Protein AF-0000000085936679 (afdb_homodimer)

Sequence (302 aa):
MVELFEVQSMEWHPGEGSVLLSGTLSGELIVADCRQREAEASRKWKVDGEVEKVLWDHFSPFYFFATTDDGKLRYMDSRVEKVVFERDAHEGGARSVSQSFHVRGLLSTCGADSVSRNSKIDGICDWKSSPKAHRSKLKSMEVIDSNRVLFMVELFEVQSMEWHPGEGSVLLSGTLSGELIVADCRQREAEASRKWKVDGEVEKVLWDHFSPFYFFATTDDGKLRYMDSRVEKVVFERDAHEGGARSVSQSFHVRGLLSTCGADSVSRNSKIDGICDWKSSPKAHRSKLKSMEVIDSNRVLF

Solvent-accessible surface area (backbone atoms only — not comparable to full-atom values): 16002 Å² total; per-residue (Å²): 124,75,71,47,49,46,45,32,18,42,35,52,32,78,86,44,81,51,30,38,39,37,19,12,56,81,10,38,37,36,43,33,40,53,81,45,67,53,72,84,52,41,49,69,42,81,50,81,44,30,30,40,27,51,43,72,34,91,88,41,87,56,28,32,37,37,20,12,50,69,2,31,39,33,36,34,36,75,87,43,90,44,75,74,47,77,40,86,70,32,65,47,24,15,36,22,64,23,58,48,74,77,42,87,46,34,34,39,34,26,14,71,63,26,42,34,43,40,45,64,54,57,81,86,58,73,71,75,75,74,77,82,81,78,80,84,50,40,51,69,64,44,55,74,48,77,86,84,49,49,84,123,79,74,42,50,45,45,33,19,42,36,50,32,79,85,45,79,53,30,37,39,37,20,14,56,83,9,38,38,36,40,33,39,42,71,44,64,52,71,83,53,41,49,70,42,79,50,80,45,29,29,40,27,52,43,73,34,91,87,42,88,56,30,31,37,38,20,13,50,69,2,31,40,34,37,34,37,75,86,44,92,46,76,74,45,76,39,86,70,33,68,48,24,15,36,22,65,22,57,47,72,76,42,88,44,34,32,38,34,26,13,71,64,31,47,43,43,44,47,58,56,51,86,91,49,73,70,73,72,72,78,82,78,76,73,86,47,38,69,68,64,47,51,73,53,81,84,85,48,58,93

InterPro domains:
  IPR015943 WD40/YVTN repeat-like-containing domain superfamily [G3DSA:2.130.10.10] (5-148)
  IPR036322 WD40-repeat-containing domain superfamily [SSF50978] (7-114)
  IPR044285 Periodic tryptophan protein 1 [PTHR14091] (6-130)

Nearest PDB structures (foldseek):
  8ae6-assembly1_Q  TM=8.877E-01  e=1.350E-06  Saccharomyces cerevisiae
  8j07-assembly1_k2  TM=9.159E-01  e=3.793E-06  Homo sapiens
  8qh5-assembly1_A  TM=6.396E-01  e=5.086E-07  Homo sapiens
  8glv-assembly1_AF  TM=8.516E-01  e=2.522E-05  Chlamydomonas reinhardtii
  9bz0-assembly1_a  TM=6.449E-01  e=1.013E-06  Homo sapiens

pLDDT: mean 75.83, std 26.38, range [20.36, 98.19]

Organism: Parascaris univalens (NCBI:txid6257)

Secondary structure (DSSP, 8-state):
------EEEEEE-SS-TTEEEEEETTSEEEEEETT--SGGGEEEEE-SS-EEEEEE-TT-TTEEEEEETTSEEEEEETTTTEEEEEEE-SSS-EEEEEE-SSSTTEEEEEETTS-EEEEE--SS------------SS---B---SS----/------EEEEEE-SS-TTEEEEEETTSEEEEEETT--SGGGEEEEE-SS-EEEEEE-TT-TTEEEEEETTSEEEEEETTTTEEEEEEE-SSS-EEEEEE-SSSTTEEEEEETTS-EEEEE--SS------------SS---B---SS----

Foldseek 3Di:
DPPPFAWQEKDAQPVQRQWMWTFGQQAKTKIARNVDPDPVRMDIEGDPAGWQYKAAQLVDRQWIWTWHQCQKIWIDGNVDRDTPDIDRHDDGGWRDKDDDPVDHQWIWTDHPLLEIEIDGCPDPRPPPPPDDPDDDHNDDRPPDDPPDPDD/DPPPFAWQEKDAQPVQRQWMWTFGQQAKTKIARNVDPDPVRMDIEGDPAGWQYKAAQLVDRQWIWTWHQCQKIWIDGNVDRDTPDIDRHDDGGWRDKDDDPVDHQWIWTDHPLLAIEIAGCPPVGPPPPPDPPSDDHNDDRQPPDVPDSDD

Structure (mmCIF, N/CA/C/O backbone):
data_AF-0000000085936679-model_v1
#
loop_
_entity.id
_entity.type
_entity.pdbx_description
1 polymer 'Periodic tryptophan protein 1'
#
loop_
_atom_site.group_PDB
_atom_site.id
_atom_site.type_symbol
_atom_site.label_atom_id
_atom_site.label_alt_id
_atom_site.label_comp_id
_atom_site.label_asym_id
_atom_site.label_entity_id
_atom_site.label_seq_id
_atom_site.pdbx_PDB_ins_code
_atom_site.Cartn_x
_atom_site.Cartn_y
_atom_site.Cartn_z
_atom_site.occupancy
_atom_site.B_iso_or_equiv
_atom_site.auth_seq_id
_atom_site.auth_comp_id
_atom_site.auth_asym_id
_atom_site.auth_atom_id
_atom_site.pdbx_PDB_model_num
ATOM 1 N N . MET A 1 1 ? -12.195 -4.559 -26.594 1 23.19 1 MET A N 1
ATOM 2 C CA . MET A 1 1 ? -12.836 -3.945 -25.422 1 23.19 1 MET A CA 1
ATOM 3 C C . MET A 1 1 ? -11.867 -3.883 -24.25 1 23.19 1 MET A C 1
ATOM 5 O O . MET A 1 1 ? -11.32 -4.906 -23.844 1 23.19 1 MET A O 1
ATOM 9 N N . VAL A 1 2 ? -11.078 -2.9 -24.203 1 30.27 2 VAL A N 1
ATOM 10 C CA . VAL A 1 2 ? -10.109 -2.812 -23.109 1 30.27 2 VAL A CA 1
ATOM 11 C C . VAL A 1 2 ? -10.812 -3.068 -21.781 1 30.27 2 VAL A C 1
ATOM 13 O O . VAL A 1 2 ? -11.789 -2.4 -21.438 1 30.27 2 VAL A O 1
ATOM 16 N N . GLU A 1 3 ? -11.125 -4.293 -21.484 1 38.12 3 GLU A N 1
ATOM 17 C CA . GLU A 1 3 ? -11.766 -4.652 -20.219 1 38.12 3 GLU A CA 1
ATOM 18 C C . GLU A 1 3 ? -11.336 -3.717 -19.094 1 38.12 3 GLU A C 1
ATOM 20 O O . GLU A 1 3 ? -10.141 -3.504 -18.875 1 38.12 3 GLU A O 1
ATOM 25 N N . LEU A 1 4 ? -12.07 -2.574 -18.922 1 46.44 4 LEU A N 1
ATOM 26 C CA . LEU A 1 4 ? -11.922 -1.523 -17.922 1 46.44 4 LEU A CA 1
ATOM 27 C C . LEU A 1 4 ? -11.719 -2.119 -16.531 1 46.44 4 LEU A C 1
ATOM 29 O O . LEU A 1 4 ? -12.57 -2.85 -16.031 1 46.44 4 LEU A O 1
ATOM 33 N N . PHE A 1 5 ? -10.516 -2.654 -16.219 1 61.84 5 PHE A N 1
ATOM 34 C CA . PHE A 1 5 ? -10.336 -3.221 -14.883 1 61.84 5 PHE A CA 1
ATOM 35 C C . PHE A 1 5 ? -10.125 -2.121 -13.852 1 61.84 5 PHE A C 1
ATOM 37 O O . PHE A 1 5 ? -9.43 -1.14 -14.117 1 61.84 5 PHE A O 1
ATOM 44 N N . GLU A 1 6 ? -11.195 -2.076 -12.891 1 84.81 6 GLU A N 1
ATOM 45 C CA . GLU A 1 6 ? -11.062 -1.164 -11.758 1 84.81 6 GLU A CA 1
ATOM 46 C C . GLU A 1 6 ? -9.875 -1.544 -10.883 1 84.81 6 GLU A C 1
ATOM 48 O O . GLU A 1 6 ? -9.898 -2.574 -10.203 1 84.81 6 GLU A O 1
ATOM 53 N N . VAL A 1 7 ? -8.797 -0.726 -11.055 1 91.12 7 VAL A N 1
ATOM 54 C CA . VAL A 1 7 ? -7.582 -0.959 -10.273 1 91.12 7 VAL A CA 1
ATOM 55 C C . VAL A 1 7 ? -7.797 -0.517 -8.828 1 91.12 7 VAL A C 1
ATOM 57 O O . VAL A 1 7 ? -8.32 0.572 -8.578 1 91.12 7 VAL A O 1
ATOM 60 N N . GLN A 1 8 ? -7.469 -1.409 -7.906 1 95.38 8 GLN A N 1
ATOM 61 C CA . GLN A 1 8 ? -7.629 -1.146 -6.48 1 95.38 8 GLN A CA 1
ATOM 62 C C . GLN A 1 8 ? -6.301 -0.758 -5.84 1 95.38 8 GLN A C 1
ATOM 64 O O . GLN A 1 8 ? -6.266 0.055 -4.914 1 95.38 8 GLN A O 1
ATOM 69 N N . SER A 1 9 ? -5.25 -1.364 -6.301 1 96.62 9 SER A N 1
ATOM 70 C CA . SER A 1 9 ? -3.926 -1.146 -5.723 1 96.62 9 SER A CA 1
ATOM 71 C C . SER A 1 9 ? -2.836 -1.24 -6.785 1 96.62 9 SER A C 1
ATOM 73 O O . SER A 1 9 ? -2.959 -2.01 -7.742 1 96.62 9 SER A O 1
ATOM 75 N N . MET A 1 10 ? -1.785 -0.413 -6.535 1 94.81 10 MET A N 1
ATOM 76 C CA . MET A 1 10 ? -0.654 -0.468 -7.457 1 94.81 10 MET A CA 1
ATOM 77 C C . MET A 1 10 ? 0.649 -0.136 -6.738 1 94.81 10 MET A C 1
ATOM 79 O O . MET A 1 10 ? 0.641 0.541 -5.707 1 94.81 10 MET A O 1
ATOM 83 N N . GLU A 1 11 ? 1.706 -0.598 -7.297 1 95.81 11 GLU A N 1
ATOM 84 C CA . GLU A 1 11 ? 3.033 -0.34 -6.746 1 95.81 11 GLU A CA 1
ATOM 85 C C . GLU A 1 11 ? 4.109 -0.446 -7.82 1 95.81 11 GLU A C 1
ATOM 87 O O . GLU A 1 11 ? 4.195 -1.455 -8.523 1 95.81 11 GLU A O 1
ATOM 92 N N . TRP A 1 12 ? 4.965 0.587 -7.867 1 93.88 12 TRP A N 1
ATOM 93 C CA . TRP A 1 12 ? 6.113 0.539 -8.766 1 93.88 12 TRP A CA 1
ATOM 94 C C . TRP A 1 12 ? 7.156 -0.456 -8.258 1 93.88 12 TRP A C 1
ATOM 96 O O . TRP A 1 12 ? 7.367 -0.585 -7.055 1 93.88 12 TRP A O 1
ATOM 106 N N . HIS A 1 13 ? 7.82 -1.028 -9.242 1 94.31 13 HIS A N 1
ATOM 107 C CA . HIS A 1 13 ? 8.906 -1.933 -8.891 1 94.31 13 HIS A CA 1
ATOM 108 C C . HIS A 1 13 ? 10.102 -1.168 -8.312 1 94.31 13 HIS A C 1
ATOM 110 O O . HIS A 1 13 ? 10.492 -0.134 -8.859 1 94.31 13 HIS A O 1
ATOM 116 N N . PRO A 1 14 ? 10.633 -1.741 -7.18 1 93.44 14 PRO A N 1
ATOM 117 C CA . PRO A 1 14 ? 11.734 -1 -6.551 1 93.44 14 PRO A CA 1
ATOM 118 C C . PRO A 1 14 ? 13.008 -1.012 -7.391 1 93.44 14 PRO A C 1
ATOM 120 O O . PRO A 1 14 ? 13.805 -0.073 -7.32 1 93.44 14 PRO A O 1
ATOM 123 N N . GLY A 1 15 ? 13.234 -1.976 -8.148 1 93.25 15 GLY A N 1
ATOM 124 C CA . GLY A 1 15 ? 14.461 -2.107 -8.914 1 93.25 15 GLY A CA 1
ATOM 125 C C . GLY A 1 15 ? 14.305 -1.72 -10.367 1 93.25 15 GLY A C 1
ATOM 126 O O . GLY A 1 15 ? 15.25 -1.241 -11 1 93.25 15 GLY A O 1
ATOM 127 N N . GLU A 1 16 ? 13.148 -1.957 -10.914 1 91.19 16 GLU A N 1
ATOM 128 C CA . GLU A 1 16 ? 12.836 -1.639 -12.305 1 91.19 16 GLU A CA 1
ATOM 129 C C . GLU A 1 16 ? 11.836 -0.487 -12.398 1 91.19 16 GLU A C 1
ATOM 131 O O . GLU A 1 16 ? 10.625 -0.696 -12.297 1 91.19 16 GLU A O 1
ATOM 136 N N . GLY A 1 17 ? 12.242 0.635 -12.758 1 87.12 17 GLY A N 1
ATOM 137 C CA . GLY A 1 17 ? 11.484 1.873 -12.633 1 87.12 17 GLY A CA 1
ATOM 138 C C . GLY A 1 17 ? 10.289 1.942 -13.562 1 87.12 17 GLY A C 1
ATOM 139 O O . GLY A 1 17 ? 9.391 2.762 -13.367 1 87.12 17 GLY A O 1
ATOM 140 N N . SER A 1 18 ? 10.195 1.073 -14.578 1 85.94 18 SER A N 1
ATOM 141 C CA . SER A 1 18 ? 9.102 1.132 -15.547 1 85.94 18 SER A CA 1
ATOM 142 C C . SER A 1 18 ? 8.117 -0.008 -15.328 1 85.94 18 SER A C 1
ATOM 144 O O . SER A 1 18 ? 7.152 -0.151 -16.078 1 85.94 18 SER A O 1
ATOM 146 N N . VAL A 1 19 ? 8.344 -0.794 -14.305 1 89.56 19 VAL A N 1
ATOM 147 C CA . VAL A 1 19 ? 7.5 -1.96 -14.07 1 89.56 19 VAL A CA 1
ATOM 148 C C . VAL A 1 19 ? 6.492 -1.653 -12.969 1 89.56 19 VAL A C 1
ATOM 150 O O . VAL A 1 19 ? 6.867 -1.202 -11.883 1 89.56 19 VAL A O 1
ATOM 153 N N . LEU A 1 20 ? 5.238 -1.898 -13.273 1 89.88 20 LEU A N 1
ATOM 154 C CA . LEU A 1 20 ? 4.145 -1.593 -12.359 1 89.88 20 LEU A CA 1
ATOM 155 C C . LEU A 1 20 ? 3.355 -2.854 -12.016 1 89.88 20 LEU A C 1
ATOM 157 O O . LEU A 1 20 ? 2.984 -3.621 -12.906 1 89.88 20 LEU A O 1
ATOM 161 N N . LEU A 1 21 ? 3.23 -3.082 -10.734 1 94.19 21 LEU A N 1
ATOM 162 C CA . LEU A 1 21 ? 2.334 -4.109 -10.211 1 94.19 21 LEU A CA 1
ATOM 163 C C . LEU A 1 21 ? 0.965 -3.52 -9.883 1 94.19 21 LEU A C 1
ATOM 165 O O . LEU A 1 21 ? 0.874 -2.467 -9.25 1 94.19 21 LEU A O 1
ATOM 169 N N . SER A 1 22 ? -0.117 -4.141 -10.375 1 92.5 22 SER A N 1
ATOM 170 C CA . SER A 1 22 ? -1.458 -3.658 -10.062 1 92.5 22 SER A CA 1
ATOM 171 C C . SER A 1 22 ? -2.398 -4.812 -9.734 1 92.5 22 SER A C 1
ATOM 173 O O . SER A 1 22 ? -2.162 -5.949 -10.148 1 92.5 22 SER A O 1
ATOM 175 N N . GLY A 1 23 ? -3.367 -4.559 -8.922 1 94.5 23 GLY A N 1
ATOM 176 C CA . GLY A 1 23 ? -4.445 -5.473 -8.586 1 94.5 23 GLY A CA 1
ATOM 177 C C . GLY A 1 23 ? -5.824 -4.871 -8.781 1 94.5 23 GLY A C 1
ATOM 178 O O . GLY A 1 23 ? -6.035 -3.689 -8.508 1 94.5 23 GLY A O 1
ATOM 179 N N . THR A 1 24 ? -6.73 -5.707 -9.266 1 92.81 24 THR A N 1
ATOM 180 C CA . THR A 1 24 ? -8.039 -5.176 -9.625 1 92.81 24 THR A CA 1
ATOM 181 C C . THR A 1 24 ? -9.125 -5.742 -8.711 1 92.81 24 THR A C 1
ATOM 183 O O . THR A 1 24 ? -8.891 -6.723 -8 1 92.81 24 THR A O 1
ATOM 186 N N . LEU A 1 25 ? -10.297 -5.066 -8.766 1 92.81 25 LEU A N 1
ATOM 187 C CA . LEU A 1 25 ? -11.461 -5.535 -8.023 1 92.81 25 LEU A CA 1
ATOM 188 C C . LEU A 1 25 ? -11.992 -6.836 -8.609 1 92.81 25 LEU A C 1
ATOM 190 O O . LEU A 1 25 ? -12.766 -7.547 -7.961 1 92.81 25 LEU A O 1
ATOM 194 N N . SER A 1 26 ? -11.562 -7.164 -9.82 1 91.62 26 SER A N 1
ATOM 195 C CA . SER A 1 26 ? -11.992 -8.398 -10.453 1 91.62 26 SER A CA 1
ATOM 196 C C . SER A 1 26 ? -11.023 -9.547 -10.156 1 91.62 26 SER A C 1
ATOM 198 O O . SER A 1 26 ? -11.18 -10.648 -10.688 1 91.62 26 SER A O 1
ATOM 200 N N . GLY A 1 27 ? -10.016 -9.312 -9.445 1 94.06 27 GLY A N 1
ATOM 201 C CA . GLY A 1 27 ? -9.117 -10.367 -9.016 1 94.06 27 GLY A CA 1
ATOM 202 C C . GLY A 1 27 ? -7.941 -10.57 -9.953 1 94.06 27 GLY A C 1
ATOM 203 O O . GLY A 1 27 ? -7.316 -11.633 -9.961 1 94.06 27 GLY A O 1
ATOM 204 N N . GLU A 1 28 ? -7.66 -9.578 -10.742 1 90.56 28 GLU A N 1
ATOM 205 C CA . GLU A 1 28 ? -6.5 -9.664 -11.625 1 90.56 28 GLU A CA 1
ATOM 206 C C . GLU A 1 28 ? -5.273 -9.023 -10.977 1 90.56 28 GLU A C 1
ATOM 208 O O . GLU A 1 28 ? -5.363 -7.949 -10.391 1 90.56 28 GLU A O 1
ATOM 213 N N . LEU A 1 29 ? -4.211 -9.781 -11.008 1 94.56 29 LEU A N 1
ATOM 214 C CA . LEU A 1 29 ? -2.879 -9.258 -10.734 1 94.56 29 LEU A CA 1
ATOM 215 C C . LEU A 1 29 ? -2.088 -9.07 -12.023 1 94.56 29 LEU A C 1
ATOM 217 O O . LEU A 1 29 ? -2.023 -9.984 -12.852 1 94.56 29 LEU A O 1
ATOM 221 N N . ILE A 1 30 ? -1.536 -7.848 -12.164 1 90.06 30 ILE A N 1
ATOM 222 C CA . ILE A 1 30 ? -0.899 -7.531 -13.438 1 90.06 30 ILE A CA 1
ATOM 223 C C . ILE A 1 30 ? 0.482 -6.93 -13.188 1 90.06 30 ILE A C 1
ATOM 225 O O . ILE A 1 30 ? 0.631 -6.02 -12.367 1 90.06 30 ILE A O 1
ATOM 229 N N . VAL A 1 31 ? 1.461 -7.516 -13.797 1 91.44 31 VAL A N 1
ATOM 230 C CA . VAL A 1 31 ? 2.777 -6.895 -13.883 1 91.44 31 VAL A CA 1
ATOM 231 C C . VAL A 1 31 ? 3.012 -6.383 -15.305 1 91.44 31 VAL A C 1
ATOM 233 O O . VAL A 1 31 ? 3.064 -7.172 -16.25 1 91.44 31 VAL A O 1
ATOM 236 N N . ALA A 1 32 ? 3.16 -5.078 -15.375 1 86.31 32 ALA A N 1
ATOM 237 C CA . ALA A 1 32 ? 3.287 -4.461 -16.688 1 86.31 32 ALA A CA 1
ATOM 238 C C . ALA A 1 32 ? 4.582 -3.662 -16.797 1 86.31 32 ALA A C 1
ATOM 240 O O . ALA A 1 32 ? 4.984 -2.984 -15.852 1 86.31 32 ALA A O 1
ATOM 241 N N . ASP A 1 33 ? 5.273 -3.799 -17.875 1 83.12 33 ASP A N 1
ATOM 242 C CA . ASP A 1 33 ? 6.336 -2.869 -18.25 1 83.12 33 ASP A CA 1
ATOM 243 C C . ASP A 1 33 ? 5.773 -1.654 -18.984 1 83.12 33 ASP A C 1
ATOM 245 O O . ASP A 1 33 ? 5.316 -1.768 -20.125 1 83.12 33 ASP A O 1
ATOM 249 N N . CYS A 1 34 ? 5.762 -0.565 -18.422 1 76.25 34 CYS A N 1
ATOM 250 C CA . CYS A 1 34 ? 5.074 0.625 -18.906 1 76.25 34 CYS A CA 1
ATOM 251 C C . CYS A 1 34 ? 5.844 1.271 -20.062 1 76.25 34 CYS A C 1
ATOM 253 O O . CYS A 1 34 ? 5.402 2.273 -20.625 1 76.25 34 CYS A O 1
ATOM 255 N N . ARG A 1 35 ? 6.957 0.737 -20.469 1 73.81 35 ARG A N 1
ATOM 256 C CA . ARG A 1 35 ? 7.664 1.172 -21.672 1 73.81 35 ARG A CA 1
ATOM 257 C C . ARG A 1 35 ? 7.086 0.505 -22.906 1 73.81 35 ARG A C 1
ATOM 259 O O . ARG A 1 35 ? 7.297 0.98 -24.031 1 73.81 35 ARG A O 1
ATOM 266 N N . GLN A 1 36 ? 6.477 -0.544 -22.594 1 64.75 36 GLN A N 1
ATOM 267 C CA . GLN A 1 36 ? 6.004 -1.34 -23.719 1 64.75 36 GLN A CA 1
ATOM 268 C C . GLN A 1 36 ? 4.523 -1.089 -24 1 64.75 36 GLN A C 1
ATOM 270 O O . GLN A 1 36 ? 3.729 -0.963 -23.062 1 64.75 36 GLN A O 1
ATOM 275 N N . ARG A 1 37 ? 4.297 -0.662 -25.234 1 58.28 37 ARG A N 1
ATOM 276 C CA . ARG A 1 37 ? 2.918 -0.379 -25.609 1 58.28 37 ARG A CA 1
ATOM 277 C C . ARG A 1 37 ? 2.123 -1.669 -25.781 1 58.28 37 ARG A C 1
ATOM 279 O O . ARG A 1 37 ? 0.903 -1.68 -25.609 1 58.28 37 ARG A O 1
ATOM 286 N N . GLU A 1 38 ? 2.844 -2.627 -26.062 1 54.16 38 GLU A N 1
ATOM 287 C CA . GLU A 1 38 ? 2.133 -3.863 -26.359 1 54.16 38 GLU A CA 1
ATOM 288 C C . GLU A 1 38 ? 1.725 -4.594 -25.078 1 54.16 38 GLU A C 1
ATOM 290 O O . GLU A 1 38 ? 2.496 -4.656 -24.125 1 54.16 38 GLU A O 1
ATOM 295 N N . ALA A 1 39 ? 0.367 -4.848 -25.016 1 53.97 39 ALA A N 1
ATOM 296 C CA . ALA A 1 39 ? -0.226 -5.621 -23.922 1 53.97 39 ALA A CA 1
ATOM 297 C C . ALA A 1 39 ? 0.579 -6.891 -23.656 1 53.97 39 ALA A C 1
ATOM 299 O O . ALA A 1 39 ? 0.627 -7.367 -22.516 1 53.97 39 ALA A O 1
ATOM 300 N N . GLU A 1 40 ? 1.173 -7.359 -24.734 1 56.84 40 GLU A N 1
ATOM 301 C CA . GLU A 1 40 ? 1.914 -8.609 -24.609 1 56.84 40 GLU A CA 1
ATOM 302 C C . GLU A 1 40 ? 3.037 -8.484 -23.578 1 56.84 40 GLU A C 1
ATOM 304 O O . GLU A 1 40 ? 3.508 -9.484 -23.047 1 56.84 40 GLU A O 1
ATOM 309 N N . ALA A 1 41 ? 3.223 -7.312 -23.203 1 62.44 41 ALA A N 1
ATOM 310 C CA . ALA A 1 41 ? 4.379 -7.066 -22.344 1 62.44 41 ALA A CA 1
ATOM 311 C C . ALA A 1 41 ? 3.98 -7.082 -20.875 1 62.44 41 ALA A C 1
ATOM 313 O O . ALA A 1 41 ? 4.785 -6.746 -20 1 62.44 41 ALA A O 1
ATOM 314 N N . SER A 1 42 ? 2.766 -7.613 -20.656 1 79.31 42 SER A N 1
ATOM 315 C CA . SER A 1 42 ? 2.344 -7.711 -19.266 1 79.31 42 SER A CA 1
ATOM 316 C C . SER A 1 42 ? 2.041 -9.156 -18.875 1 79.31 42 SER A C 1
ATOM 318 O O . SER A 1 42 ? 1.674 -9.969 -19.719 1 79.31 42 SER A O 1
ATOM 320 N N . ARG A 1 43 ? 2.396 -9.57 -17.688 1 89.06 43 ARG A N 1
ATOM 321 C CA . ARG A 1 43 ? 1.983 -10.844 -17.109 1 89.06 43 ARG A CA 1
ATOM 322 C C . ARG A 1 43 ? 0.772 -10.656 -16.203 1 89.06 43 ARG A C 1
ATOM 324 O O . ARG A 1 43 ? 0.691 -9.672 -15.453 1 89.06 43 ARG A O 1
ATOM 331 N N . LYS A 1 44 ? -0.115 -11.688 -16.297 1 89.56 44 LYS A N 1
ATOM 332 C CA . LYS A 1 44 ? -1.359 -11.57 -15.539 1 89.56 44 LYS A CA 1
ATOM 333 C C . LYS A 1 44 ? -1.649 -12.852 -14.758 1 89.56 44 LYS A C 1
ATOM 335 O O . LYS A 1 44 ? -1.361 -13.953 -15.227 1 89.56 44 LYS A O 1
ATOM 340 N N . TRP A 1 45 ? -2.221 -12.633 -13.578 1 93.44 45 TRP A N 1
ATOM 341 C CA . TRP A 1 45 ? -2.756 -13.703 -12.742 1 93.44 45 TRP A CA 1
ATOM 342 C C . TRP A 1 45 ? -4.219 -13.445 -12.391 1 93.44 45 TRP A C 1
ATOM 344 O O . TRP A 1 45 ? -4.66 -12.289 -12.375 1 93.44 45 TRP A O 1
ATOM 354 N N . LYS A 1 46 ? -4.848 -14.578 -12.211 1 93.19 46 LYS A N 1
ATOM 355 C CA . LYS A 1 46 ? -6.199 -14.492 -11.664 1 93.19 46 LYS A CA 1
ATOM 356 C C . LYS A 1 46 ? -6.289 -15.164 -10.297 1 93.19 46 LYS A C 1
ATOM 358 O O . LYS A 1 46 ? -5.848 -16.312 -10.133 1 93.19 46 LYS A O 1
ATOM 363 N N . VAL A 1 47 ? -6.781 -14.406 -9.344 1 95.31 47 VAL A N 1
ATOM 364 C CA . VAL A 1 47 ? -6.965 -14.961 -8.008 1 95.31 47 VAL A CA 1
ATOM 365 C C . VAL A 1 47 ? -8.43 -14.852 -7.602 1 95.31 47 VAL A C 1
ATOM 367 O O . VAL A 1 47 ? -9.203 -14.125 -8.227 1 95.31 47 VAL A O 1
ATOM 370 N N . ASP A 1 48 ? -8.703 -15.617 -6.59 1 95.75 48 ASP A N 1
ATOM 371 C CA . ASP A 1 48 ? -10.055 -15.523 -6.055 1 95.75 48 ASP A CA 1
ATOM 372 C C . ASP A 1 48 ? -10.227 -14.281 -5.195 1 95.75 48 ASP A C 1
ATOM 374 O O . ASP A 1 48 ? -9.32 -13.914 -4.441 1 95.75 48 ASP A O 1
ATOM 378 N N . GLY A 1 49 ? -11.359 -13.594 -5.391 1 96 49 GLY A N 1
ATOM 379 C CA . GLY A 1 49 ? -11.672 -12.422 -4.59 1 96 49 GLY A CA 1
ATOM 380 C C . GLY A 1 49 ? -11.203 -11.125 -5.219 1 96 49 GLY A C 1
ATOM 381 O O . GLY A 1 49 ? -10.539 -11.133 -6.258 1 96 49 GLY A O 1
ATOM 382 N N . GLU A 1 50 ? -11.594 -10.023 -4.621 1 96.81 50 GLU A N 1
ATOM 383 C CA . GLU A 1 50 ? -11.133 -8.695 -5.004 1 96.81 50 GLU A CA 1
ATOM 384 C C . GLU A 1 50 ? -9.758 -8.391 -4.406 1 96.81 50 GLU A C 1
ATOM 386 O O . GLU A 1 50 ? -9.539 -8.602 -3.211 1 96.81 50 GLU A O 1
ATOM 391 N N . VAL A 1 51 ? -8.859 -7.914 -5.203 1 97.19 51 VAL A N 1
ATOM 392 C CA . VAL A 1 51 ? -7.543 -7.547 -4.684 1 97.19 51 VAL A CA 1
ATOM 393 C C . VAL A 1 51 ? -7.66 -6.293 -3.82 1 97.19 51 VAL A C 1
ATOM 395 O O . VAL A 1 51 ? -8.297 -5.312 -4.219 1 97.19 51 VAL A O 1
ATOM 398 N N . GLU A 1 52 ? -7.078 -6.332 -2.627 1 97.75 52 GLU A N 1
ATOM 399 C CA . GLU A 1 52 ? -7.094 -5.188 -1.719 1 97.75 52 GLU A CA 1
ATOM 400 C C . GLU A 1 52 ? -5.754 -4.457 -1.729 1 97.75 52 GLU A C 1
ATOM 402 O O . GLU A 1 52 ? -5.715 -3.227 -1.778 1 97.75 52 GLU A O 1
ATOM 407 N N . LYS A 1 53 ? -4.68 -5.188 -1.656 1 98.19 53 LYS A N 1
ATOM 408 C CA . LYS A 1 53 ? -3.336 -4.617 -1.636 1 98.19 53 LYS A CA 1
ATOM 409 C C . LYS A 1 53 ? -2.346 -5.512 -2.373 1 98.19 53 LYS A C 1
ATOM 411 O O . LYS A 1 53 ? -2.402 -6.738 -2.256 1 98.19 53 LYS A O 1
ATOM 416 N N . VAL A 1 54 ? -1.482 -4.879 -3.156 1 98 54 VAL A N 1
ATOM 417 C CA . VAL A 1 54 ? -0.312 -5.543 -3.719 1 98 54 VAL A CA 1
ATOM 418 C C . VAL A 1 54 ? 0.96 -4.91 -3.16 1 98 54 VAL A C 1
ATOM 420 O O . VAL A 1 54 ? 0.981 -3.719 -2.842 1 98 54 VAL A O 1
ATOM 423 N N . LEU A 1 55 ? 1.989 -5.699 -3.008 1 98.06 55 LEU A N 1
ATOM 424 C CA . LEU A 1 55 ? 3.256 -5.254 -2.436 1 98.06 55 LEU A CA 1
ATOM 425 C C . LEU A 1 55 ? 4.414 -6.09 -2.967 1 98.06 55 LEU A C 1
ATOM 427 O O . LEU A 1 55 ? 4.41 -7.316 -2.848 1 98.06 55 LEU A O 1
ATOM 431 N N . TRP A 1 56 ? 5.406 -5.438 -3.58 1 96.81 56 TRP A N 1
ATOM 432 C CA . TRP A 1 56 ? 6.617 -6.16 -3.955 1 96.81 56 TRP A CA 1
ATOM 433 C C . TRP A 1 56 ? 7.363 -6.648 -2.719 1 96.81 56 TRP A C 1
ATOM 435 O O . TRP A 1 56 ? 7.445 -5.938 -1.713 1 96.81 56 TRP A O 1
ATOM 445 N N . ASP A 1 57 ? 7.941 -7.832 -2.828 1 94.75 57 ASP A N 1
ATOM 446 C CA . ASP A 1 57 ? 8.859 -8.289 -1.789 1 94.75 57 ASP A CA 1
ATOM 447 C C . ASP A 1 57 ? 10.164 -7.488 -1.819 1 94.75 57 ASP A C 1
ATOM 449 O O . ASP A 1 57 ? 10.938 -7.59 -2.773 1 94.75 57 ASP A O 1
ATOM 453 N N . HIS A 1 58 ? 10.383 -6.777 -0.726 1 89.75 58 HIS A N 1
ATOM 454 C CA . HIS A 1 58 ? 11.531 -5.883 -0.635 1 89.75 58 HIS A CA 1
ATOM 455 C C . HIS A 1 58 ? 12.844 -6.648 -0.776 1 89.75 58 HIS A C 1
ATOM 457 O O . HIS A 1 58 ? 13.859 -6.082 -1.195 1 89.75 58 HIS A O 1
ATOM 463 N N . PHE A 1 59 ? 12.828 -7.898 -0.491 1 91.5 59 PHE A N 1
ATOM 464 C CA . PHE A 1 59 ? 14.055 -8.68 -0.415 1 91.5 59 PHE A CA 1
ATOM 465 C C . PHE A 1 59 ? 14.195 -9.594 -1.622 1 91.5 59 PHE A C 1
ATOM 467 O O . PHE A 1 59 ? 15.273 -10.141 -1.88 1 91.5 59 PHE A O 1
ATOM 474 N N . SER A 1 60 ? 13.172 -9.82 -2.352 1 92.81 60 SER A N 1
ATOM 475 C CA . SER A 1 60 ? 13.148 -10.68 -3.529 1 92.81 60 SER A CA 1
ATOM 476 C C . SER A 1 60 ? 12.391 -10.023 -4.68 1 92.81 60 SER A C 1
ATOM 478 O O . SER A 1 60 ? 11.18 -10.203 -4.809 1 92.81 60 SER A O 1
ATOM 480 N N . PRO A 1 61 ? 13.023 -9.367 -5.543 1 93 61 PRO A N 1
ATOM 481 C CA . PRO A 1 61 ? 12.398 -8.461 -6.512 1 93 61 PRO A CA 1
ATOM 482 C C . PRO A 1 61 ? 11.523 -9.195 -7.523 1 93 61 PRO A C 1
ATOM 484 O O . PRO A 1 61 ? 10.781 -8.555 -8.281 1 93 61 PRO A O 1
ATOM 487 N N . PHE A 1 62 ? 11.531 -10.508 -7.551 1 94.44 62 PHE A N 1
ATOM 488 C CA . PHE A 1 62 ? 10.711 -11.242 -8.508 1 94.44 62 PHE A CA 1
ATOM 489 C C . PHE A 1 62 ? 9.422 -11.727 -7.852 1 94.44 62 PHE A C 1
ATOM 491 O O . PHE A 1 62 ? 8.586 -12.352 -8.508 1 94.44 62 PHE A O 1
ATOM 498 N N . TYR A 1 63 ? 9.266 -11.438 -6.594 1 94.69 63 TYR A N 1
ATOM 499 C CA . TYR A 1 63 ? 8.102 -11.922 -5.859 1 94.69 63 TYR A CA 1
ATOM 500 C C . TYR A 1 63 ? 7.273 -10.766 -5.316 1 94.69 63 TYR A C 1
ATOM 502 O O . TYR A 1 63 ? 7.793 -9.664 -5.113 1 94.69 63 TYR A O 1
ATOM 510 N N . PHE A 1 64 ? 6.043 -11.023 -5.125 1 96 64 PHE A N 1
ATOM 511 C CA . PHE A 1 64 ? 5.184 -10 -4.539 1 96 64 PHE A CA 1
ATOM 512 C C . PHE A 1 64 ? 4.059 -10.641 -3.734 1 96 64 PHE A C 1
ATOM 514 O O . PHE A 1 64 ? 3.816 -11.844 -3.842 1 96 64 PHE A O 1
ATOM 521 N N . PHE A 1 65 ? 3.426 -9.805 -2.91 1 96.62 65 PHE A N 1
ATOM 522 C CA . PHE A 1 65 ? 2.297 -10.195 -2.074 1 96.62 65 PHE A CA 1
ATOM 523 C C . PHE A 1 65 ? 1.002 -9.578 -2.594 1 96.62 65 PHE A C 1
ATOM 525 O O . PHE A 1 65 ? 1.009 -8.477 -3.146 1 96.62 65 PHE A O 1
ATOM 532 N N . ALA A 1 66 ? -0.052 -10.281 -2.357 1 97.69 66 ALA A N 1
ATOM 533 C CA . ALA A 1 66 ? -1.396 -9.773 -2.617 1 97.69 66 ALA A CA 1
ATOM 534 C C . ALA A 1 66 ? -2.363 -10.188 -1.513 1 97.69 66 ALA A C 1
ATOM 536 O O . ALA A 1 66 ? -2.326 -11.328 -1.042 1 97.69 66 ALA A O 1
ATOM 537 N N . THR A 1 67 ? -3.115 -9.266 -1.067 1 97.88 67 THR A N 1
ATOM 538 C CA . THR A 1 67 ? -4.223 -9.57 -0.169 1 97.88 67 THR A CA 1
ATOM 539 C C . THR A 1 67 ? -5.562 -9.406 -0.882 1 97.88 67 THR A C 1
ATOM 541 O O . THR A 1 67 ? -5.688 -8.578 -1.789 1 97.88 67 THR A O 1
ATOM 544 N N . THR A 1 68 ? -6.496 -10.25 -0.47 1 98.19 68 THR A N 1
ATOM 545 C CA . THR A 1 68 ? -7.797 -10.219 -1.128 1 98.19 68 THR A CA 1
ATOM 546 C C . THR A 1 68 ? -8.922 -10.18 -0.098 1 98.19 68 THR A C 1
ATOM 548 O O . THR A 1 68 ? -8.688 -10.375 1.096 1 98.19 68 THR A O 1
ATOM 551 N N . ASP A 1 69 ? -10.156 -9.898 -0.624 1 97.81 69 ASP A N 1
ATOM 552 C CA . ASP A 1 69 ? -11.312 -9.688 0.244 1 97.81 69 ASP A CA 1
ATOM 553 C C . ASP A 1 69 ? -11.836 -11.008 0.79 1 97.81 69 ASP A C 1
ATOM 555 O O . ASP A 1 69 ? -12.758 -11.023 1.613 1 97.81 69 ASP A O 1
ATOM 559 N N . ASP A 1 70 ? -11.203 -12.109 0.371 1 97.62 70 ASP A N 1
ATOM 560 C CA . ASP A 1 70 ? -11.562 -13.406 0.944 1 97.62 70 ASP A CA 1
ATOM 561 C C . ASP A 1 70 ? -10.664 -13.75 2.127 1 97.62 70 ASP A C 1
ATOM 563 O O . ASP A 1 70 ? -10.695 -14.875 2.631 1 97.62 70 ASP A O 1
ATOM 567 N N . GLY A 1 71 ? -9.805 -12.859 2.504 1 96.81 71 GLY A N 1
ATOM 568 C CA . GLY A 1 71 ? -9.031 -13 3.725 1 96.81 71 GLY A CA 1
ATOM 569 C C . GLY A 1 71 ? -7.672 -13.641 3.5 1 96.81 71 GLY A C 1
ATOM 570 O O . GLY A 1 71 ?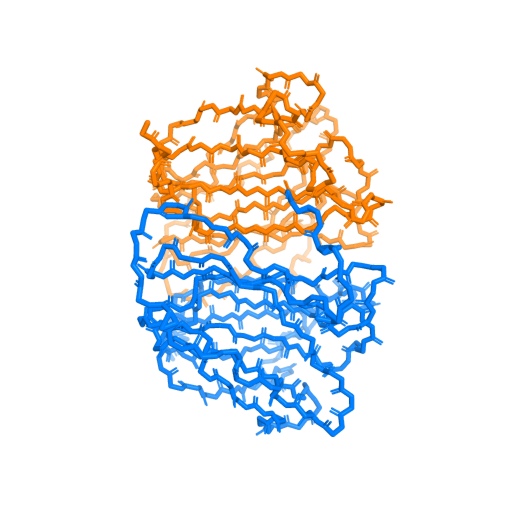 -6.961 -13.953 4.457 1 96.81 71 GLY A O 1
ATOM 571 N N . LYS A 1 72 ? -7.266 -13.758 2.279 1 96.88 72 LYS A N 1
ATOM 572 C CA . LYS A 1 72 ? -6.051 -14.5 1.963 1 96.88 72 LYS A CA 1
ATOM 573 C C . LYS A 1 72 ? -4.871 -13.562 1.742 1 96.88 72 LYS A C 1
ATOM 575 O O . LYS A 1 72 ? -5.039 -12.453 1.221 1 96.88 72 LYS A O 1
ATOM 580 N N . LEU A 1 73 ? -3.734 -13.992 2.186 1 95.88 73 LEU A N 1
ATOM 581 C CA . LEU A 1 73 ? -2.432 -13.5 1.754 1 95.88 73 LEU A CA 1
ATOM 582 C C . LEU A 1 73 ? -1.79 -14.461 0.757 1 95.88 73 LEU A C 1
ATOM 584 O O . LEU A 1 73 ? -1.678 -15.656 1.025 1 95.88 73 LEU A O 1
ATOM 588 N N . ARG A 1 74 ? -1.448 -13.945 -0.397 1 96.19 74 ARG A N 1
ATOM 589 C CA . ARG A 1 74 ? -0.805 -14.758 -1.427 1 96.19 74 ARG A CA 1
ATOM 590 C C . ARG A 1 74 ? 0.601 -14.25 -1.727 1 96.19 74 ARG A C 1
ATOM 592 O O . ARG A 1 74 ? 0.832 -13.039 -1.768 1 96.19 74 ARG A O 1
ATOM 599 N N . TYR A 1 75 ? 1.457 -15.18 -1.839 1 94.81 75 TYR A N 1
ATOM 600 C CA . TYR A 1 75 ? 2.818 -14.93 -2.295 1 94.81 75 TYR A CA 1
ATOM 601 C C . TYR A 1 75 ? 3.016 -15.414 -3.725 1 94.81 75 TYR A C 1
ATOM 603 O O . TYR A 1 75 ? 2.814 -16.594 -4.016 1 94.81 75 TYR A O 1
ATOM 611 N N . MET A 1 76 ? 3.404 -14.492 -4.59 1 95.31 76 MET A N 1
ATOM 612 C CA . MET A 1 76 ? 3.391 -14.758 -6.027 1 95.31 76 MET A CA 1
ATOM 613 C C . MET A 1 76 ? 4.793 -14.656 -6.609 1 95.31 76 MET A C 1
ATOM 615 O O . MET A 1 76 ? 5.617 -13.875 -6.129 1 95.31 76 MET A O 1
ATOM 619 N N . ASP A 1 77 ? 5.074 -15.453 -7.645 1 93.81 77 ASP A N 1
ATOM 620 C CA . ASP A 1 77 ? 6.266 -15.344 -8.477 1 93.81 77 ASP A CA 1
ATOM 621 C C . ASP A 1 77 ? 5.953 -14.617 -9.789 1 93.81 77 ASP A C 1
ATOM 623 O O . ASP A 1 77 ? 5.148 -15.102 -10.594 1 93.81 77 ASP A O 1
ATOM 627 N N . SER A 1 78 ? 6.562 -13.492 -9.945 1 93.62 78 SER A N 1
ATOM 628 C CA . SER A 1 78 ? 6.246 -12.656 -11.102 1 93.62 78 SER A CA 1
ATOM 629 C C . SER A 1 78 ? 6.785 -13.266 -12.391 1 93.62 78 SER A C 1
ATOM 631 O O . SER A 1 78 ? 6.426 -12.828 -13.484 1 93.62 78 SER A O 1
ATOM 633 N N . ARG A 1 79 ? 7.633 -14.227 -12.266 1 90.5 79 ARG A N 1
ATOM 634 C CA . ARG A 1 79 ? 8.273 -14.828 -13.43 1 90.5 79 ARG A CA 1
ATOM 635 C C . ARG A 1 79 ? 7.438 -15.984 -13.977 1 90.5 79 ARG A C 1
ATOM 637 O O . ARG A 1 79 ? 7.605 -16.391 -15.133 1 90.5 79 ARG A O 1
ATOM 644 N N . VAL A 1 80 ? 6.645 -16.484 -13.031 1 84.19 80 VAL A N 1
ATOM 645 C CA . VAL A 1 80 ? 5.805 -17.609 -13.438 1 84.19 80 VAL A CA 1
ATOM 646 C C . VAL A 1 80 ? 4.363 -17.375 -12.992 1 84.19 80 VAL A C 1
ATOM 648 O O . VAL A 1 80 ? 4.113 -16.578 -12.086 1 84.19 80 VAL A O 1
ATOM 651 N N . GLU A 1 81 ? 3.469 -17.531 -13.727 1 76.56 81 GLU A N 1
ATOM 652 C CA . GLU A 1 81 ? 2.057 -17.344 -13.398 1 76.56 81 GLU A CA 1
ATOM 653 C C . GLU A 1 81 ? 1.59 -18.375 -12.375 1 76.56 81 GLU A C 1
ATOM 655 O O . GLU A 1 81 ? 0.585 -19.047 -12.586 1 76.56 81 GLU A O 1
ATOM 660 N N . LYS A 1 82 ? 2.432 -18.422 -11.211 1 80.62 82 LYS A N 1
ATOM 661 C CA . LYS A 1 82 ? 2.1 -19.391 -10.18 1 80.62 82 LYS A CA 1
ATOM 662 C C . LYS A 1 82 ? 2.018 -18.734 -8.805 1 80.62 82 LYS A C 1
ATOM 664 O O . LYS A 1 82 ? 2.807 -17.844 -8.492 1 80.62 82 LYS A O 1
ATOM 669 N N . VAL A 1 83 ? 1.058 -19.156 -8.062 1 87.19 83 VAL A N 1
ATOM 670 C CA . VAL A 1 83 ? 0.992 -18.828 -6.637 1 87.19 83 VAL A CA 1
ATOM 671 C C . VAL A 1 83 ? 2.016 -19.672 -5.875 1 87.19 83 VAL A C 1
ATOM 673 O O . VAL A 1 83 ? 1.979 -20.906 -5.922 1 87.19 83 VAL A O 1
ATOM 676 N N . VAL A 1 84 ? 2.992 -19 -5.234 1 91.06 84 VAL A N 1
ATOM 677 C CA . VAL A 1 84 ? 4.004 -19.703 -4.457 1 91.06 84 VAL A CA 1
ATOM 678 C C . VAL A 1 84 ? 3.365 -20.312 -3.213 1 91.06 84 VAL A C 1
ATOM 680 O O . VAL A 1 84 ? 3.535 -21.5 -2.941 1 91.06 84 VAL A O 1
ATOM 683 N N . PHE A 1 85 ? 2.598 -19.484 -2.469 1 89.69 85 PHE A N 1
ATOM 684 C CA . PHE A 1 85 ? 1.757 -20 -1.394 1 89.69 85 PHE A CA 1
ATOM 685 C C . PHE A 1 85 ? 0.598 -19.047 -1.113 1 89.69 85 PHE A C 1
ATOM 687 O O . PHE A 1 85 ? 0.6 -17.906 -1.573 1 89.69 85 PHE A O 1
ATOM 694 N N . GLU A 1 86 ? -0.374 -19.609 -0.458 1 92.62 86 GLU A N 1
ATOM 695 C CA . GLU A 1 86 ? -1.532 -18.859 0.021 1 92.62 86 GLU A CA 1
ATOM 696 C C . GLU A 1 86 ? -1.795 -19.141 1.499 1 92.62 86 GLU A C 1
ATOM 698 O O . GLU A 1 86 ? -1.657 -20.281 1.958 1 92.62 86 GLU A O 1
ATOM 703 N N . ARG A 1 87 ? -2.205 -18.094 2.213 1 91.56 87 ARG A N 1
ATOM 704 C CA . ARG A 1 87 ? -2.496 -18.219 3.637 1 91.56 87 ARG A CA 1
ATOM 705 C C . ARG A 1 87 ? -3.812 -17.531 3.988 1 91.56 87 ARG A C 1
ATOM 707 O O . ARG A 1 87 ? -4.137 -16.484 3.436 1 91.56 87 ARG A O 1
ATOM 714 N N . ASP A 1 88 ? -4.473 -18.25 4.93 1 93.31 88 ASP A N 1
ATOM 715 C CA . ASP A 1 88 ? -5.613 -17.562 5.543 1 93.31 88 ASP A CA 1
ATOM 716 C C . ASP A 1 88 ? -5.156 -16.562 6.59 1 93.31 88 ASP A C 1
ATOM 718 O O . ASP A 1 88 ? -4.816 -16.938 7.715 1 93.31 88 ASP A O 1
ATOM 722 N N . ALA A 1 89 ? -5.191 -15.312 6.238 1 91.5 89 ALA A N 1
ATOM 723 C CA . ALA A 1 89 ? -4.648 -14.281 7.113 1 91.5 89 ALA A CA 1
ATOM 724 C C . ALA A 1 89 ? -5.734 -13.688 8 1 91.5 89 ALA A C 1
ATOM 726 O O . ALA A 1 89 ? -5.48 -13.344 9.164 1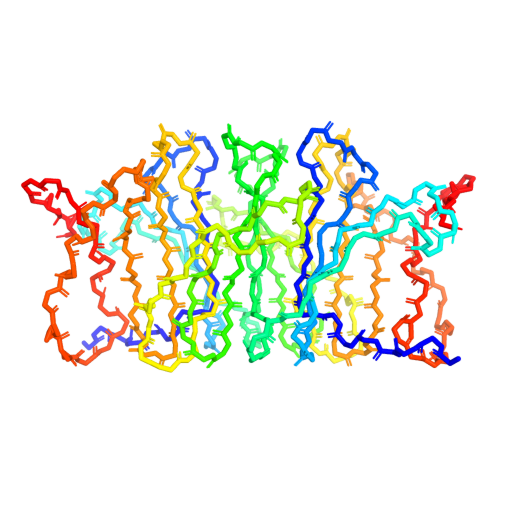 91.5 89 ALA A O 1
ATOM 727 N N . HIS A 1 90 ? -6.867 -13.516 7.555 1 92.06 90 HIS A N 1
ATOM 728 C CA . HIS A 1 90 ? -7.918 -12.844 8.312 1 92.06 90 HIS A CA 1
ATOM 729 C C . HIS A 1 90 ? -9.273 -13.516 8.086 1 92.06 90 HIS A C 1
ATOM 731 O O . HIS A 1 90 ? -9.5 -14.117 7.035 1 92.06 90 HIS A O 1
ATOM 737 N N . GLU A 1 91 ? -10.047 -13.359 9.188 1 89.31 91 GLU A N 1
ATOM 738 C CA . GLU A 1 91 ? -11.469 -13.656 9.016 1 89.31 91 GLU A CA 1
ATOM 739 C C . GLU A 1 91 ? -12.18 -12.531 8.281 1 89.31 91 GLU A C 1
ATOM 741 O O . GLU A 1 91 ? -12.156 -11.383 8.727 1 89.31 91 GLU A O 1
ATOM 746 N N . GLY A 1 92 ? -12.594 -12.805 7.066 1 92.31 92 GLY A N 1
ATOM 747 C CA . GLY A 1 92 ? -13.07 -11.75 6.188 1 92.31 92 GLY A CA 1
ATOM 748 C C . GLY A 1 92 ? -12 -11.203 5.266 1 92.31 92 GLY A C 1
ATOM 749 O O . GLY A 1 92 ? -11.016 -11.891 4.973 1 92.31 92 GLY A O 1
ATOM 750 N N . GLY A 1 93 ? -12.164 -9.992 4.855 1 95.19 93 GLY A N 1
ATOM 751 C CA . GLY A 1 93 ? -11.234 -9.43 3.893 1 95.19 93 GLY A CA 1
ATOM 752 C C . GLY A 1 93 ? -9.891 -9.07 4.5 1 95.19 93 GLY A C 1
ATOM 753 O O . GLY A 1 93 ? -9.828 -8.508 5.598 1 95.19 93 GLY A O 1
ATOM 754 N N . ALA A 1 94 ? -8.766 -9.492 3.908 1 96.62 94 ALA A N 1
ATOM 755 C CA . ALA A 1 94 ? -7.43 -8.977 4.203 1 96.62 94 ALA A CA 1
ATOM 756 C C . ALA A 1 94 ? -7.184 -7.652 3.482 1 96.62 94 ALA A C 1
ATOM 758 O O . ALA A 1 94 ? -7.016 -7.625 2.262 1 96.62 94 ALA A O 1
ATOM 759 N N . ARG A 1 95 ? -7.09 -6.586 4.203 1 96.19 95 ARG A N 1
ATOM 760 C CA . ARG A 1 95 ? -7.145 -5.25 3.619 1 96.19 95 ARG A CA 1
ATOM 761 C C . ARG A 1 95 ? -5.754 -4.773 3.207 1 96.19 95 ARG A C 1
ATOM 763 O O . ARG A 1 95 ? -5.609 -4.039 2.229 1 96.19 95 ARG A O 1
ATOM 770 N N . SER A 1 96 ? -4.758 -5.137 4.066 1 96.5 96 SER A N 1
ATOM 771 C CA . SER A 1 96 ? -3.432 -4.59 3.812 1 96.5 96 SER A CA 1
ATOM 772 C C . SER A 1 96 ? -2.338 -5.555 4.254 1 96.5 96 SER A C 1
ATOM 774 O O . SER A 1 96 ? -2.566 -6.41 5.117 1 96.5 96 SER A O 1
ATOM 776 N N . VAL A 1 97 ? -1.229 -5.406 3.664 1 96.19 97 VAL A N 1
ATOM 777 C CA . VAL A 1 97 ? -0.004 -6.113 4.016 1 96.19 97 VAL A CA 1
ATOM 778 C C . VAL A 1 97 ? 1.182 -5.152 3.967 1 96.19 97 VAL A C 1
ATOM 780 O O . VAL A 1 97 ? 1.268 -4.309 3.072 1 96.19 97 VAL A O 1
ATOM 783 N N . SER A 1 98 ? 1.975 -5.188 4.945 1 94.56 98 SER A N 1
ATOM 784 C CA . SER A 1 98 ? 3.232 -4.453 5.035 1 94.56 98 SER A CA 1
ATOM 785 C C . SER A 1 98 ? 4.391 -5.383 5.383 1 94.56 98 SER A C 1
ATOM 787 O O . SER A 1 98 ? 4.227 -6.332 6.152 1 94.56 98 SER A O 1
ATOM 789 N N . GLN A 1 99 ? 5.504 -5.109 4.793 1 93.88 99 GLN A N 1
ATOM 790 C CA . GLN A 1 99 ? 6.711 -5.887 5.062 1 93.88 99 GLN A CA 1
ATOM 791 C C . GLN A 1 99 ? 7.762 -5.043 5.773 1 93.88 99 GLN A C 1
ATOM 793 O O . GLN A 1 99 ? 8.008 -3.896 5.391 1 93.88 99 GLN A O 1
ATOM 798 N N . SER A 1 100 ? 8.359 -5.66 6.793 1 87.31 100 SER A N 1
ATOM 799 C CA . SER A 1 100 ? 9.5 -5.004 7.426 1 87.31 100 SER A CA 1
ATOM 800 C C . SER A 1 100 ? 10.648 -4.828 6.445 1 87.31 100 SER A C 1
ATOM 802 O O . SER A 1 100 ? 10.953 -5.73 5.664 1 87.31 100 SER A O 1
ATOM 804 N N . PHE A 1 101 ? 11.258 -3.686 6.539 1 90 101 PHE A N 1
ATOM 805 C CA . PHE A 1 101 ? 12.438 -3.439 5.715 1 90 101 PHE A CA 1
ATOM 806 C C . PHE A 1 101 ? 13.695 -3.953 6.402 1 90 101 PHE A C 1
ATOM 808 O O . PHE A 1 101 ? 14.773 -3.982 5.801 1 90 101 PHE A O 1
ATOM 815 N N . HIS A 1 102 ? 13.594 -4.43 7.551 1 83.75 102 HIS A N 1
ATOM 816 C CA . HIS A 1 102 ? 14.766 -4.746 8.367 1 83.75 102 HIS A CA 1
ATOM 817 C C . HIS A 1 102 ? 14.828 -6.238 8.672 1 83.75 102 HIS A C 1
ATOM 819 O O . HIS A 1 102 ? 15.914 -6.781 8.898 1 83.75 102 HIS A O 1
ATOM 825 N N . VAL A 1 103 ? 13.703 -6.824 8.719 1 83.06 103 VAL A N 1
ATOM 826 C CA . VAL A 1 103 ? 13.625 -8.258 8.992 1 83.06 103 VAL A CA 1
ATOM 827 C C . VAL A 1 103 ? 13 -8.977 7.801 1 83.06 103 VAL A C 1
ATOM 829 O O . VAL A 1 103 ? 11.797 -8.867 7.559 1 83.06 103 VAL A O 1
ATOM 832 N N . ARG A 1 104 ? 13.789 -9.75 7.113 1 84.31 104 ARG A N 1
ATOM 833 C CA . ARG A 1 104 ? 13.32 -10.492 5.949 1 84.31 104 ARG A CA 1
ATOM 834 C C . ARG A 1 104 ? 12.18 -11.438 6.324 1 84.31 104 ARG A C 1
ATOM 836 O O . ARG A 1 104 ? 12.281 -12.172 7.312 1 84.31 104 ARG A O 1
ATOM 843 N N . GLY A 1 105 ? 11.062 -11.367 5.582 1 82.31 105 GLY A N 1
ATOM 844 C CA . GLY A 1 105 ? 9.969 -12.32 5.754 1 82.31 105 GLY A CA 1
ATOM 845 C C . GLY A 1 105 ? 8.969 -11.891 6.809 1 82.31 105 GLY A C 1
ATOM 846 O O . GLY A 1 105 ? 7.949 -12.547 7.012 1 82.31 105 GLY A O 1
ATOM 847 N N . LEU A 1 106 ? 9.305 -10.82 7.543 1 86.5 106 LEU A N 1
ATOM 848 C CA . LEU A 1 106 ? 8.352 -10.336 8.539 1 86.5 106 LEU A CA 1
ATOM 849 C C . LEU A 1 106 ? 7.277 -9.477 7.883 1 86.5 106 LEU A C 1
ATOM 851 O O . LEU A 1 106 ? 7.582 -8.445 7.273 1 86.5 106 LEU A O 1
ATOM 855 N N . LEU A 1 107 ? 5.984 -9.914 8 1 90.81 107 LEU A N 1
ATOM 856 C CA . LEU A 1 107 ? 4.828 -9.234 7.426 1 90.81 107 LEU A CA 1
ATOM 857 C C . LEU A 1 107 ? 3.852 -8.805 8.508 1 90.81 107 LEU A C 1
ATOM 859 O O . LEU A 1 107 ? 3.738 -9.461 9.547 1 90.81 107 LEU A O 1
ATOM 863 N N . SER A 1 108 ? 3.229 -7.699 8.281 1 89.25 108 SER A N 1
ATOM 864 C CA . SER A 1 108 ? 2.068 -7.266 9.055 1 89.25 108 SER A CA 1
ATOM 865 C C . SER A 1 108 ? 0.842 -7.102 8.164 1 89.25 108 SER A C 1
ATOM 867 O O . SER A 1 108 ? 0.92 -6.492 7.098 1 89.25 108 SER A O 1
ATOM 869 N N . THR A 1 109 ? -0.264 -7.703 8.562 1 92.19 109 THR A N 1
ATOM 870 C CA . THR A 1 109 ? -1.515 -7.57 7.82 1 92.19 109 THR A CA 1
ATOM 871 C C . THR A 1 109 ? -2.619 -7.02 8.719 1 92.19 109 THR A C 1
ATOM 873 O O . THR A 1 109 ? -2.527 -7.105 9.945 1 92.19 109 THR A O 1
ATOM 876 N N . CYS A 1 110 ? -3.531 -6.344 8.125 1 89.62 110 CYS A N 1
ATOM 877 C CA . CYS A 1 110 ? -4.773 -5.957 8.781 1 89.62 110 CYS A CA 1
ATOM 878 C C . CYS A 1 110 ? -5.984 -6.344 7.934 1 89.62 110 CYS A C 1
ATOM 880 O O . CYS A 1 110 ? -5.859 -6.535 6.723 1 89.62 110 CYS A O 1
ATOM 882 N N . GLY A 1 111 ? -7.094 -6.508 8.68 1 90.19 111 GLY A N 1
ATOM 883 C CA . GLY A 1 111 ? -8.25 -7.008 7.949 1 90.19 111 GLY A CA 1
ATOM 884 C C . GLY A 1 111 ? -9.57 -6.508 8.5 1 90.19 111 GLY A C 1
ATOM 885 O O . GLY A 1 111 ? -9.594 -5.637 9.375 1 90.19 111 GLY A O 1
ATOM 886 N N . ALA A 1 112 ? -10.625 -7.035 7.871 1 89.94 112 ALA A N 1
ATOM 887 C CA . ALA A 1 112 ? -11.992 -6.66 8.219 1 89.94 112 ALA A CA 1
ATOM 888 C C . ALA A 1 112 ? -12.359 -7.164 9.609 1 89.94 112 ALA A C 1
ATOM 890 O O . ALA A 1 112 ? -13.344 -6.711 10.203 1 89.94 112 ALA A O 1
ATOM 891 N N . ASP A 1 113 ? -11.594 -8.07 10.133 1 83.56 113 ASP A N 1
ATOM 892 C CA . ASP A 1 113 ? -11.836 -8.609 11.469 1 83.56 113 ASP A CA 1
ATOM 893 C C . ASP A 1 113 ? -11.281 -7.672 12.539 1 83.56 113 ASP A C 1
ATOM 895 O O . ASP A 1 113 ? -11.289 -8.008 13.727 1 83.56 113 ASP A O 1
ATOM 899 N N . SER A 1 114 ? -10.703 -6.551 12.164 1 81.38 114 SER A N 1
ATOM 900 C CA . SER A 1 114 ? -10.227 -5.473 13.023 1 81.38 114 SER A CA 1
ATOM 901 C C . SER A 1 114 ? -8.992 -5.902 13.812 1 81.38 114 SER A C 1
ATOM 903 O O . SER A 1 114 ? -8.742 -5.398 14.906 1 81.38 114 SER A O 1
ATOM 905 N N . VAL A 1 115 ? -8.297 -6.832 13.18 1 80.62 115 VAL A N 1
ATOM 906 C CA . VAL A 1 115 ? -7.07 -7.309 13.812 1 80.62 115 VAL A CA 1
ATOM 907 C C . VAL A 1 115 ? -5.879 -7.055 12.898 1 80.62 115 VAL A C 1
ATOM 909 O O . VAL A 1 115 ? -5.98 -7.207 11.68 1 80.62 115 VAL A O 1
ATOM 912 N N . SER A 1 116 ? -4.832 -6.594 13.484 1 85 116 SER A N 1
ATOM 913 C CA . SER A 1 116 ? -3.545 -6.594 12.797 1 85 116 SER A CA 1
ATOM 914 C C . SER A 1 116 ? -2.691 -7.781 13.234 1 85 116 SER A C 1
ATOM 916 O O . SER A 1 116 ? -2.613 -8.102 14.422 1 85 116 SER A O 1
ATOM 918 N N . ARG A 1 117 ? -2.057 -8.461 12.242 1 84.44 117 ARG A N 1
ATOM 919 C CA . ARG A 1 117 ? -1.295 -9.672 12.508 1 84.44 117 ARG A CA 1
ATOM 920 C C . ARG A 1 117 ? 0.124 -9.562 11.961 1 84.44 117 ARG A C 1
ATOM 922 O O . ARG A 1 117 ? 0.327 -9.102 10.836 1 84.44 117 ARG A O 1
ATOM 929 N N . ASN A 1 118 ? 1.075 -9.898 12.805 1 84.81 118 ASN A N 1
ATOM 930 C CA . ASN A 1 118 ? 2.443 -10.086 12.336 1 84.81 118 ASN A CA 1
ATOM 931 C C . ASN A 1 118 ? 2.738 -11.555 12.039 1 84.81 118 ASN A C 1
ATOM 933 O O . ASN A 1 118 ? 2.326 -12.438 12.797 1 84.81 118 ASN A O 1
ATOM 937 N N . SER A 1 119 ? 3.334 -11.766 10.93 1 83 119 SER A N 1
ATOM 938 C CA . SER A 1 119 ? 3.691 -13.125 10.547 1 83 119 SER A CA 1
ATOM 939 C C . SER A 1 119 ? 5.043 -13.164 9.844 1 83 119 SER A C 1
ATOM 941 O O . SER A 1 119 ? 5.477 -12.164 9.266 1 83 119 SER A O 1
ATOM 943 N N . LYS A 1 120 ? 5.777 -14.234 10 1 81.31 120 LYS A N 1
ATOM 944 C CA . LYS A 1 120 ? 7.035 -14.445 9.289 1 81.31 120 LYS A CA 1
ATOM 945 C C . LYS A 1 120 ? 6.875 -15.484 8.188 1 81.31 120 LYS A C 1
ATOM 947 O O . LYS A 1 120 ? 6.266 -16.531 8.406 1 81.31 120 LYS A O 1
ATOM 952 N N . ILE A 1 121 ? 7.215 -15.141 6.996 1 74.75 121 ILE A N 1
ATOM 953 C CA . ILE A 1 121 ? 7.121 -16.094 5.902 1 74.75 121 ILE A CA 1
ATOM 954 C C . ILE A 1 121 ? 8.484 -16.75 5.66 1 74.75 121 ILE A C 1
ATOM 956 O O . ILE A 1 121 ? 9.477 -16.047 5.426 1 74.75 121 ILE A O 1
ATOM 960 N N . ASP A 1 122 ? 9.219 -17.344 6.785 1 59.69 122 ASP A N 1
ATOM 961 C CA . ASP A 1 122 ? 10.5 -18 6.578 1 59.69 122 ASP A CA 1
ATOM 962 C C . ASP A 1 122 ? 10.539 -18.734 5.234 1 59.69 122 ASP A C 1
ATOM 964 O O . ASP A 1 122 ? 9.5 -18.938 4.605 1 59.69 122 ASP A O 1
ATOM 968 N N . GLY A 1 123 ? 11.727 -19.344 4.766 1 46.25 123 GLY A N 1
ATOM 969 C CA . GLY A 1 123 ? 11.828 -20.391 3.766 1 46.25 123 GLY A CA 1
ATOM 970 C C . GLY A 1 123 ? 10.602 -21.281 3.699 1 46.25 123 GLY A C 1
ATOM 971 O O . GLY A 1 123 ? 9.5 -20.844 4.043 1 46.25 123 GLY A O 1
ATOM 972 N N . ILE A 1 124 ? 10.797 -22.828 4.094 1 36.53 124 ILE A N 1
ATOM 973 C CA . ILE A 1 124 ? 9.797 -23.844 4.414 1 36.53 124 ILE A CA 1
ATOM 974 C C . ILE A 1 124 ? 8.859 -23.312 5.504 1 36.53 124 ILE A C 1
ATOM 976 O O . ILE A 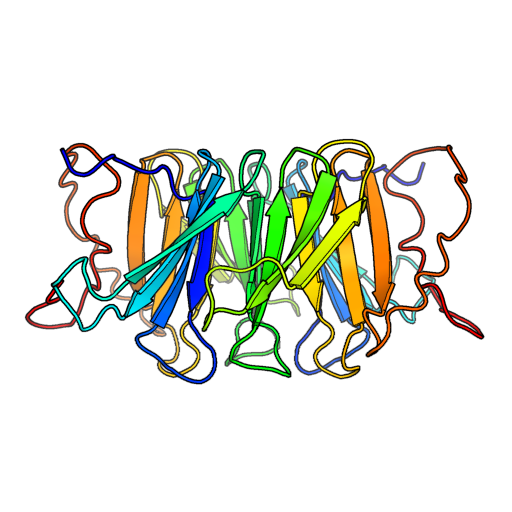1 124 ? 9.297 -23.062 6.633 1 36.53 124 ILE A O 1
ATOM 980 N N . CYS A 1 125 ? 8.031 -22.734 5.238 1 34.84 125 CYS A N 1
ATOM 981 C CA . CYS A 1 125 ? 7.09 -21.953 6.027 1 34.84 125 CYS A CA 1
ATOM 982 C C . CYS A 1 125 ? 6.59 -22.75 7.227 1 34.84 125 CYS A C 1
ATOM 984 O O . CYS A 1 125 ? 5.906 -23.766 7.062 1 34.84 125 CYS A O 1
ATOM 986 N N . ASP A 1 126 ? 7.242 -23 8.25 1 32.31 126 ASP A N 1
ATOM 987 C CA . ASP A 1 126 ? 6.582 -23.484 9.461 1 32.31 126 ASP A CA 1
ATOM 988 C C . ASP A 1 126 ? 5.57 -22.469 9.984 1 32.31 126 ASP A C 1
ATOM 990 O O . ASP A 1 126 ? 5.938 -21.359 10.359 1 32.31 126 ASP A O 1
ATOM 994 N N . TRP A 1 127 ? 4.504 -22.359 9.375 1 35.28 127 TRP A N 1
ATOM 995 C CA . TRP A 1 127 ? 3.357 -21.562 9.789 1 35.28 127 TRP A CA 1
ATOM 996 C C . TRP A 1 127 ? 2.936 -21.922 11.211 1 35.28 127 TRP A C 1
ATOM 998 O O . TRP A 1 127 ? 2.715 -23.094 11.523 1 35.28 127 TRP A O 1
ATOM 1008 N N . LYS A 1 128 ? 3.572 -21.469 12.227 1 31.89 128 LYS A N 1
ATOM 1009 C CA . LYS A 1 128 ? 2.797 -21.781 13.422 1 31.89 128 LYS A CA 1
ATOM 1010 C C . LYS A 1 128 ? 1.543 -20.906 13.5 1 31.89 128 LYS A C 1
ATOM 1012 O O . LYS A 1 128 ? 1.621 -19.688 13.391 1 31.89 128 LYS A O 1
ATOM 1017 N N . SER A 1 129 ? 0.363 -21.453 13.016 1 29.2 129 SER A N 1
ATOM 1018 C CA . SER A 1 129 ? -0.999 -20.984 13.266 1 29.2 129 SER A CA 1
ATOM 1019 C C . SER A 1 129 ? -1.16 -20.484 14.695 1 29.2 129 SER A C 1
ATOM 1021 O O . SER A 1 129 ? -0.832 -21.203 15.648 1 29.2 129 SER A O 1
ATOM 1023 N N . SER A 1 130 ? -0.713 -19.25 15.008 1 29.06 130 SER A N 1
ATOM 1024 C CA . SER A 1 130 ? -1.148 -18.969 16.375 1 29.06 130 SER A CA 1
ATOM 1025 C C . SER A 1 130 ? -2.641 -19.234 16.547 1 29.06 130 SER A C 1
ATOM 1027 O O . SER A 1 130 ? -3.42 -19.047 15.602 1 29.06 130 SER A O 1
ATOM 1029 N N . PRO A 1 131 ? -3.115 -20.047 17.594 1 26.08 131 PRO A N 1
ATOM 1030 C CA . PRO A 1 131 ? -4.512 -20.328 17.938 1 26.08 131 PRO A CA 1
ATOM 1031 C C . PRO A 1 131 ? -5.418 -19.109 17.766 1 26.08 131 PRO A C 1
ATOM 1033 O O . PRO A 1 131 ? -4.945 -17.969 17.812 1 26.08 131 PRO A O 1
ATOM 1036 N N . LYS A 1 132 ? -6.789 -19.438 17.516 1 25.7 132 LYS A N 1
ATOM 1037 C CA . LYS A 1 132 ? -8.078 -18.766 17.391 1 25.7 132 LYS A CA 1
ATOM 1038 C C . LYS A 1 132 ? -8.242 -17.703 18.469 1 25.7 132 LYS A C 1
ATOM 1040 O O . LYS A 1 132 ? -8.898 -17.953 19.484 1 25.7 132 LYS A O 1
ATOM 1045 N N . ALA A 1 133 ? -7.445 -17.109 19.188 1 25.23 133 ALA A N 1
ATOM 1046 C CA . ALA A 1 133 ? -8.141 -16.297 20.188 1 25.23 133 ALA A CA 1
ATOM 1047 C C . ALA A 1 133 ? -9.039 -15.258 19.531 1 25.23 133 ALA A C 1
ATOM 1049 O O . ALA A 1 133 ? -8.609 -14.539 18.625 1 25.23 133 ALA A O 1
ATOM 1050 N N . HIS A 1 134 ? -10.477 -15.398 19.516 1 23.53 134 HIS A N 1
ATOM 1051 C CA . HIS A 1 134 ? -11.727 -14.742 19.141 1 23.53 134 HIS A CA 1
ATOM 1052 C C . HIS A 1 134 ? -11.641 -13.234 19.344 1 23.53 134 HIS A C 1
ATOM 1054 O O . HIS A 1 134 ? -12.266 -12.469 18.609 1 23.53 134 HIS A O 1
ATOM 1060 N N . ARG A 1 135 ? -11.492 -12.602 20.625 1 22.97 135 ARG A N 1
ATOM 1061 C CA . ARG A 1 135 ? -12.414 -11.578 21.078 1 22.97 135 ARG A CA 1
ATOM 1062 C C . ARG A 1 135 ? -12.297 -10.312 20.234 1 22.97 135 ARG A C 1
ATOM 1064 O O . ARG A 1 135 ? -11.352 -10.172 19.453 1 22.97 135 ARG A O 1
ATOM 1071 N N . SER A 1 136 ? -12.32 -8.977 20.984 1 24.23 136 SER A N 1
ATOM 1072 C CA . SER A 1 136 ? -12.852 -7.641 20.766 1 24.23 136 SER A CA 1
ATOM 10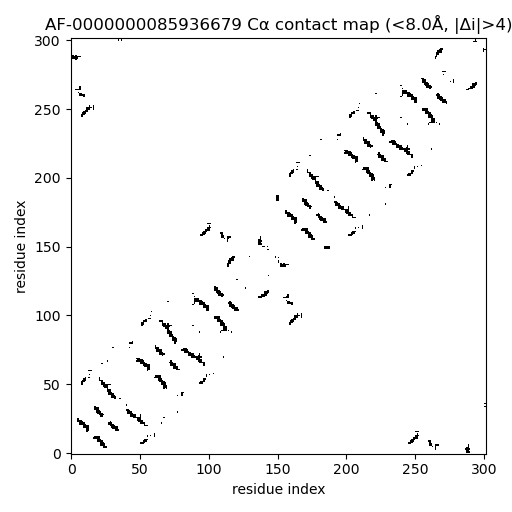73 C C . SER A 1 136 ? -12.117 -6.938 19.625 1 24.23 136 SER A C 1
ATOM 1075 O O . SER A 1 136 ? -11.062 -7.395 19.188 1 24.23 136 SER A O 1
ATOM 1077 N N . LYS A 1 137 ? -12.008 -5.305 19.594 1 25.2 137 LYS A N 1
ATOM 1078 C CA . LYS A 1 137 ? -11.898 -3.984 18.969 1 25.2 137 LYS A CA 1
ATOM 1079 C C . LYS A 1 137 ? -10.516 -3.775 18.375 1 25.2 137 LYS A C 1
ATOM 1081 O O . LYS A 1 137 ? -9.562 -4.484 18.719 1 25.2 137 LYS A O 1
ATOM 1086 N N . LEU A 1 138 ? -10.023 -2.633 17.828 1 29.28 138 LEU A N 1
ATOM 1087 C CA . LEU A 1 138 ? -8.719 -2.336 17.25 1 29.28 138 LEU A CA 1
ATOM 1088 C C . LEU A 1 138 ? -7.609 -3.023 18.031 1 29.28 138 LEU A C 1
ATOM 1090 O O . LEU A 1 138 ? -6.98 -2.404 18.906 1 29.28 138 LEU A O 1
ATOM 1094 N N . LYS A 1 139 ? -7.715 -4.336 18.641 1 27.47 139 LYS A N 1
ATOM 1095 C CA . LYS A 1 139 ? -6.781 -4.797 19.656 1 27.47 139 LYS A CA 1
ATOM 1096 C C . LYS A 1 139 ? -5.355 -4.84 19.125 1 27.47 139 LYS A C 1
ATOM 1098 O O . LYS A 1 139 ? -5.133 -4.699 17.922 1 27.47 139 LYS A O 1
ATOM 1103 N N . SER A 1 140 ? -4.41 -6.008 19.734 1 26.52 140 SER A N 1
ATOM 1104 C CA . SER A 1 140 ? -2.971 -6.211 19.844 1 26.52 140 SER A CA 1
ATOM 1105 C C . SER A 1 140 ? -2.375 -6.633 18.5 1 26.52 140 SER A C 1
ATOM 1107 O O . SER A 1 140 ? -3.006 -7.367 17.734 1 26.52 140 SER A O 1
ATOM 1109 N N . MET A 1 141 ? -1.899 -5.652 17.688 1 28.14 141 MET A N 1
ATOM 1110 C CA . MET A 1 141 ? -0.896 -6.148 16.75 1 28.14 141 MET A CA 1
ATOM 1111 C C . MET A 1 141 ? -0.149 -7.344 17.344 1 28.14 141 MET A C 1
ATOM 1113 O O . MET A 1 141 ? 0.521 -7.223 18.359 1 28.14 141 MET A O 1
ATOM 1117 N N . GLU A 1 142 ? -0.704 -8.586 17.297 1 28.86 142 GLU A N 1
ATOM 1118 C CA . GLU A 1 142 ? 0.053 -9.742 17.781 1 28.86 142 GLU A CA 1
ATOM 1119 C C . GLU A 1 142 ? 1.367 -9.891 17.016 1 28.86 142 GLU A C 1
ATOM 1121 O O . GLU A 1 142 ? 1.368 -10.016 15.789 1 28.86 142 GLU A O 1
ATOM 1126 N N . VAL A 1 143 ? 2.463 -9.188 17.328 1 28.77 143 VAL A N 1
ATOM 1127 C CA . VAL A 1 143 ? 3.824 -9.562 16.969 1 28.77 143 VAL A CA 1
ATOM 1128 C C . VAL A 1 143 ? 4.121 -10.977 17.469 1 28.77 143 VAL A C 1
ATOM 1130 O O . VAL A 1 143 ? 4.031 -11.258 18.656 1 28.77 143 VAL A O 1
ATOM 1133 N N . ILE A 1 144 ? 3.918 -12.039 16.844 1 27.94 144 ILE A N 1
ATOM 1134 C CA . ILE A 1 144 ? 4.418 -13.344 17.25 1 27.94 144 ILE A CA 1
ATOM 1135 C C . ILE A 1 144 ? 5.945 -13.336 17.266 1 27.94 144 ILE A C 1
ATOM 1137 O O . ILE A 1 144 ? 6.578 -13.125 16.219 1 27.94 144 ILE A O 1
ATOM 1141 N N . ASP A 1 145 ? 6.773 -13.094 18.422 1 25.03 145 ASP A N 1
ATOM 1142 C CA . ASP A 1 145 ? 8.133 -13.422 18.828 1 25.03 145 ASP A CA 1
ATOM 1143 C C . ASP A 1 145 ? 8.367 -14.93 18.828 1 25.03 145 ASP A C 1
ATOM 1145 O O . ASP A 1 145 ? 7.414 -15.711 18.922 1 25.03 145 ASP A O 1
ATOM 1149 N N . SER A 1 146 ? 8.992 -15.797 18.469 1 29.25 146 SER A N 1
ATOM 1150 C CA . SER A 1 146 ? 9.656 -16.234 19.703 1 29.25 146 SER A CA 1
ATOM 1151 C C . SER A 1 146 ? 9.734 -15.102 20.719 1 29.25 146 SER A C 1
ATOM 1153 O O . SER A 1 146 ? 9.383 -13.961 20.406 1 29.25 146 SER A O 1
ATOM 1155 N N . ASN A 1 147 ? 10.859 -14.539 21.781 1 25.45 147 ASN A N 1
ATOM 1156 C CA . ASN A 1 147 ? 10.555 -13.805 23 1 25.45 147 ASN A CA 1
ATOM 1157 C C . ASN A 1 147 ? 9.555 -12.68 22.75 1 25.45 147 ASN A C 1
ATOM 1159 O O . ASN A 1 147 ? 9.305 -12.32 21.594 1 25.45 147 ASN A O 1
ATOM 1163 N N . ARG A 1 148 ? 9.578 -11.008 23.516 1 23.61 148 ARG A N 1
ATOM 1164 C CA . ARG A 1 148 ? 8.836 -9.797 23.828 1 23.61 148 ARG A CA 1
ATOM 1165 C C . ARG A 1 148 ? 8.461 -9.031 22.562 1 23.61 148 ARG A C 1
ATOM 1167 O O . ARG A 1 148 ? 9.336 -8.641 21.797 1 23.61 148 ARG A O 1
ATOM 1174 N N . VAL A 1 149 ? 7.836 -9.453 22.047 1 24.02 149 VAL A N 1
ATOM 1175 C CA . VAL A 1 149 ? 7.234 -8.531 21.094 1 24.02 149 VAL A CA 1
ATOM 1176 C C . VAL A 1 149 ? 6.648 -7.328 21.828 1 24.02 149 VAL A C 1
ATOM 1178 O O . VAL A 1 149 ? 5.676 -7.465 22.578 1 24.02 149 VAL A O 1
ATOM 1181 N N . LEU A 1 150 ? 7.27 -6.395 22.297 1 25.25 150 LEU A N 1
ATOM 1182 C CA . LEU A 1 150 ? 6.867 -5.266 23.125 1 25.25 150 LEU A CA 1
ATOM 1183 C C . LEU A 1 150 ? 5.891 -4.363 22.391 1 25.25 150 LEU A C 1
ATOM 1185 O O . LEU A 1 150 ? 6.137 -3.986 21.234 1 25.25 150 LEU A O 1
ATOM 1189 N N . PHE A 1 151 ? 4.82 -4.781 22.094 1 21.33 151 PHE A N 1
ATOM 1190 C CA . PHE A 1 151 ? 3.982 -3.59 22.172 1 21.33 151 PHE A CA 1
ATOM 1191 C C . PHE A 1 151 ? 3.613 -3.285 23.625 1 21.33 151 PHE A C 1
ATOM 1193 O O . PHE A 1 151 ? 3.486 -4.199 24.438 1 21.33 151 PHE A O 1
ATOM 1200 N N . MET B 1 1 ? -11.719 2.672 26.703 1 23.48 1 MET B N 1
ATOM 1201 C CA . MET B 1 1 ? -12.297 1.96 25.562 1 23.48 1 MET B CA 1
ATOM 1202 C C . MET B 1 1 ? -11.383 2.033 24.344 1 23.48 1 MET B C 1
ATOM 1204 O O . MET B 1 1 ? -10.984 3.121 23.922 1 23.48 1 MET B O 1
ATOM 1208 N N . VAL B 1 2 ? -10.477 1.162 24.266 1 30.7 2 VAL B N 1
ATOM 1209 C CA . VAL B 1 2 ? -9.547 1.207 23.141 1 30.7 2 VAL B CA 1
ATOM 1210 C C . VAL B 1 2 ? -10.32 1.394 21.828 1 30.7 2 VAL B C 1
ATOM 1212 O O . VAL B 1 2 ? -11.227 0.616 21.516 1 30.7 2 VAL B O 1
ATOM 1215 N N . GLU B 1 3 ? -10.805 2.572 21.562 1 38.97 3 GLU B N 1
ATOM 1216 C CA . GLU B 1 3 ? -11.523 2.861 20.328 1 38.97 3 GLU B CA 1
ATOM 1217 C C . GLU B 1 3 ? -11.016 1.995 19.188 1 38.97 3 GLU B C 1
ATOM 1219 O O . GLU B 1 3 ? -9.812 1.936 18.922 1 38.97 3 GLU B O 1
ATOM 1224 N N . LEU B 1 4 ? -11.617 0.784 19.062 1 47.06 4 LEU B N 1
ATOM 1225 C CA . LEU B 1 4 ? -11.375 -0.236 18.047 1 47.06 4 LEU B CA 1
ATOM 1226 C C . LEU B 1 4 ? -11.297 0.386 16.656 1 47.06 4 LEU B C 1
ATOM 1228 O O . LEU B 1 4 ? -12.258 1.006 16.188 1 47.06 4 LEU B O 1
ATOM 1232 N N . PHE B 1 5 ? -10.188 1.068 16.297 1 62.59 5 PHE B N 1
ATOM 1233 C CA . PHE B 1 5 ? -10.117 1.655 14.953 1 62.59 5 PHE B CA 1
ATOM 1234 C C . PHE B 1 5 ? -9.82 0.59 13.906 1 62.59 5 PHE B C 1
ATOM 1236 O O . PHE B 1 5 ? -8.992 -0.297 14.141 1 62.59 5 PHE B O 1
ATOM 1243 N N . GLU B 1 6 ? -10.922 0.424 12.992 1 84.94 6 GLU B N 1
ATOM 1244 C CA . GLU B 1 6 ? -10.719 -0.468 11.859 1 84.94 6 GLU B CA 1
ATOM 1245 C C . GLU B 1 6 ? -9.609 0.049 10.938 1 84.94 6 GLU B C 1
ATOM 1247 O O . GLU B 1 6 ? -9.781 1.064 10.266 1 84.94 6 GLU B O 1
ATOM 1252 N N . VAL B 1 7 ? -8.438 -0.632 11.078 1 91.38 7 VAL B N 1
ATOM 1253 C CA . VAL B 1 7 ? -7.289 -0.253 10.258 1 91.38 7 VAL B CA 1
ATOM 1254 C C . VAL B 1 7 ? -7.496 -0.722 8.82 1 91.38 7 VAL B C 1
ATOM 1256 O O . VAL B 1 7 ? -7.895 -1.865 8.586 1 91.38 7 VAL B O 1
ATOM 1259 N N . GLN B 1 8 ? -7.305 0.211 7.879 1 95.38 8 GLN B N 1
ATOM 1260 C CA . GLN B 1 8 ? -7.48 -0.072 6.461 1 95.38 8 GLN B CA 1
ATOM 1261 C C . GLN B 1 8 ? -6.133 -0.296 5.773 1 95.38 8 GLN B C 1
ATOM 1263 O O . GLN B 1 8 ? -6.027 -1.106 4.852 1 95.38 8 GLN B O 1
ATOM 1268 N N . SER B 1 9 ? -5.152 0.443 6.191 1 96.62 9 SER B N 1
ATOM 1269 C CA . SER B 1 9 ? -3.832 0.388 5.574 1 96.62 9 SER B CA 1
ATOM 1270 C C . SER B 1 9 ? -2.73 0.62 6.605 1 96.62 9 SER B C 1
ATOM 1272 O O . SER B 1 9 ? -2.922 1.365 7.566 1 96.62 9 SER B O 1
ATOM 1274 N N . MET B 1 10 ? -1.588 -0.063 6.32 1 94.88 10 MET B N 1
ATOM 1275 C CA . MET B 1 10 ? -0.444 0.128 7.207 1 94.88 10 MET B CA 1
ATOM 1276 C C . MET B 1 10 ? 0.868 -0.049 6.453 1 94.88 10 MET B C 1
ATOM 1278 O O . MET B 1 10 ? 0.911 -0.732 5.426 1 94.88 10 MET B O 1
ATOM 1282 N N . GLU B 1 11 ? 1.879 0.543 6.977 1 95.75 11 GLU B N 1
ATOM 1283 C CA . GLU B 1 11 ? 3.211 0.443 6.387 1 95.75 11 GLU B CA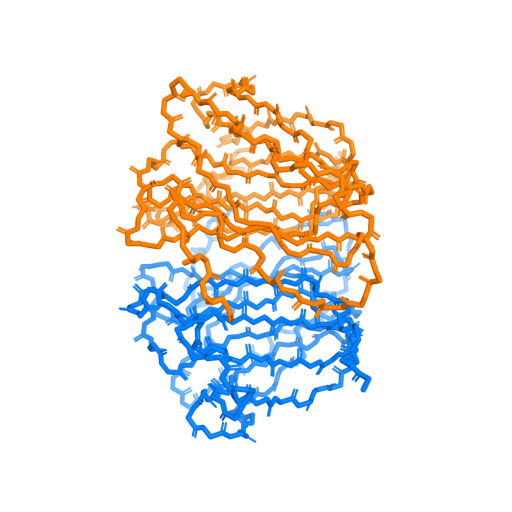 1
ATOM 1284 C C . GLU B 1 11 ? 4.297 0.686 7.43 1 95.75 11 GLU B C 1
ATOM 1286 O O . GLU B 1 11 ? 4.277 1.702 8.133 1 95.75 11 GLU B O 1
ATOM 1291 N N . TRP B 1 12 ? 5.266 -0.227 7.441 1 93.88 12 TRP B N 1
ATOM 1292 C CA . TRP B 1 12 ? 6.426 -0.036 8.305 1 93.88 12 TRP B CA 1
ATOM 1293 C C . TRP B 1 12 ? 7.328 1.072 7.77 1 93.88 12 TRP B C 1
ATOM 1295 O O . TRP B 1 12 ? 7.484 1.221 6.559 1 93.88 12 TRP B O 1
ATOM 1305 N N . HIS B 1 13 ? 7.941 1.718 8.734 1 94.38 13 HIS B N 1
ATOM 1306 C CA . HIS B 1 13 ? 8.898 2.746 8.344 1 94.38 13 HIS B CA 1
ATOM 1307 C C . HIS B 1 13 ? 10.156 2.129 7.734 1 94.38 13 HIS B C 1
ATOM 1309 O O . HIS B 1 13 ? 10.688 1.152 8.266 1 94.38 13 HIS B O 1
ATOM 1315 N N . PRO B 1 14 ? 10.586 2.748 6.578 1 93.44 14 PRO B N 1
ATOM 1316 C CA . PRO B 1 14 ? 11.742 2.143 5.914 1 93.44 14 PRO B CA 1
ATOM 1317 C C . PRO B 1 14 ? 13.031 2.311 6.711 1 93.44 14 PRO B C 1
ATOM 1319 O O . PRO B 1 14 ? 13.93 1.474 6.617 1 93.44 14 PRO B O 1
ATOM 1322 N N . GLY B 1 15 ? 13.164 3.307 7.457 1 93.12 15 GLY B N 1
ATOM 1323 C CA . GLY B 1 15 ? 14.398 3.586 8.18 1 93.12 15 GLY B CA 1
ATOM 1324 C C . GLY B 1 15 ? 14.328 3.189 9.641 1 93.12 15 GLY B C 1
ATOM 1325 O O . GLY B 1 15 ? 15.352 2.842 10.242 1 93.12 15 GLY B O 1
ATOM 1326 N N . GLU B 1 16 ? 13.18 3.289 10.219 1 91.19 16 GLU B N 1
ATOM 1327 C CA . GLU B 1 16 ? 12.953 2.939 11.617 1 91.19 16 GLU B CA 1
ATOM 1328 C C . GLU B 1 16 ? 12.109 1.677 11.742 1 91.19 16 GLU B C 1
ATOM 1330 O O . GLU B 1 16 ? 10.875 1.739 11.68 1 91.19 16 GLU B O 1
ATOM 1335 N N . GLY B 1 17 ? 12.648 0.61 12.086 1 87.12 17 GLY B N 1
ATOM 1336 C CA . GLY B 1 17 ? 12.047 -0.709 11.977 1 87.12 17 GLY B CA 1
ATOM 1337 C C . GLY B 1 17 ? 10.898 -0.92 12.945 1 87.12 17 GLY B C 1
ATOM 1338 O O . GLY B 1 17 ? 10.102 -1.846 12.781 1 87.12 17 GLY B O 1
ATOM 1339 N N . SER B 1 18 ? 10.727 -0.06 13.969 1 85.69 18 SER B N 1
ATOM 1340 C CA . SER B 1 18 ? 9.68 -0.248 14.969 1 85.69 18 SER B CA 1
ATOM 1341 C C . SER B 1 18 ? 8.555 0.763 14.789 1 85.69 18 SER B C 1
ATOM 1343 O O . SER B 1 18 ? 7.602 0.785 15.57 1 85.69 18 SER B O 1
ATOM 1345 N N . VAL B 1 19 ? 8.664 1.575 13.766 1 89.69 19 VAL B N 1
ATOM 1346 C CA . VAL B 1 19 ? 7.676 2.629 13.562 1 89.69 19 VAL B CA 1
ATOM 1347 C C . VAL B 1 19 ? 6.676 2.199 12.484 1 89.69 19 VAL B C 1
ATOM 1349 O O . VAL B 1 19 ? 7.07 1.796 11.391 1 89.69 19 VAL B O 1
ATOM 1352 N N . LEU B 1 20 ? 5.402 2.275 12.844 1 90.06 20 LEU B N 1
ATOM 1353 C CA . LEU B 1 20 ? 4.324 1.836 11.961 1 90.06 20 LEU B CA 1
ATOM 1354 C C . LEU B 1 20 ? 3.381 2.99 11.641 1 90.06 20 LEU B C 1
ATOM 1356 O O . LEU B 1 20 ? 2.947 3.711 12.547 1 90.06 20 LEU B O 1
ATOM 1360 N N . LEU B 1 21 ? 3.193 3.209 10.367 1 94.31 21 LEU B N 1
ATOM 1361 C CA . LEU B 1 21 ? 2.16 4.113 9.867 1 94.31 21 LEU B CA 1
ATOM 1362 C C . LEU B 1 21 ? 0.866 3.355 9.586 1 94.31 21 LEU B C 1
ATOM 1364 O O . LEU B 1 21 ? 0.887 2.293 8.961 1 94.31 21 LEU B O 1
ATOM 1368 N N . SER B 1 22 ? -0.277 3.836 10.109 1 92.69 22 SER B N 1
ATOM 1369 C CA . SER B 1 22 ? -1.557 3.189 9.836 1 92.69 22 SER B CA 1
ATOM 1370 C C . SER B 1 22 ? -2.643 4.219 9.547 1 92.69 22 SER B C 1
ATOM 1372 O O . SER B 1 22 ? -2.531 5.379 9.945 1 92.69 22 SER B O 1
ATOM 1374 N N . GLY B 1 23 ? -3.602 3.846 8.773 1 94.62 23 GLY B N 1
ATOM 1375 C CA . GLY B 1 23 ? -4.797 4.617 8.469 1 94.62 23 GLY B CA 1
ATOM 1376 C C . GLY B 1 23 ? -6.082 3.852 8.711 1 94.62 23 GLY B C 1
ATOM 1377 O O . GLY B 1 23 ? -6.156 2.652 8.438 1 94.62 23 GLY B O 1
ATOM 1378 N N . THR B 1 24 ? -7.066 4.57 9.219 1 92.81 24 THR B N 1
ATOM 1379 C CA . THR B 1 24 ? -8.289 3.881 9.617 1 92.81 24 THR B CA 1
ATOM 1380 C C . THR B 1 24 ? -9.461 4.305 8.742 1 92.81 24 THR B C 1
ATOM 1382 O O . THR B 1 24 ? -9.375 5.309 8.023 1 92.81 24 THR B O 1
ATOM 1385 N N . LEU B 1 25 ? -10.547 3.496 8.836 1 92.88 25 LEU B N 1
ATOM 1386 C CA . LEU B 1 25 ? -11.789 3.812 8.133 1 92.88 25 LEU B CA 1
ATOM 1387 C C . LEU B 1 25 ? -12.461 5.039 8.734 1 92.88 25 LEU B C 1
ATOM 1389 O O . LEU B 1 25 ? -13.336 5.645 8.109 1 92.88 25 LEU B O 1
ATOM 1393 N N . SER B 1 26 ? -12.031 5.426 9.93 1 91.94 26 SER B N 1
ATOM 1394 C CA . SER B 1 26 ? -12.594 6.602 10.578 1 91.94 26 SER B CA 1
ATOM 1395 C C . SER B 1 26 ? -11.781 7.855 10.25 1 91.94 26 SER B C 1
ATOM 1397 O O . SER B 1 26 ? -12.055 8.93 10.789 1 91.94 26 SER B O 1
ATOM 1399 N N . GLY B 1 27 ? -10.773 7.754 9.508 1 94.25 27 GLY B N 1
ATOM 1400 C CA . GLY B 1 27 ? -10.031 8.914 9.047 1 94.25 27 GLY B CA 1
ATOM 1401 C C . GLY B 1 27 ? -8.852 9.258 9.945 1 94.25 27 GLY B C 1
ATOM 1402 O O . GLY B 1 27 ? -8.367 10.391 9.938 1 94.25 27 GLY B O 1
ATOM 1403 N N . GLU B 1 28 ? -8.43 8.312 10.719 1 90.81 28 GLU B N 1
ATOM 1404 C CA . GLU B 1 28 ? -7.262 8.539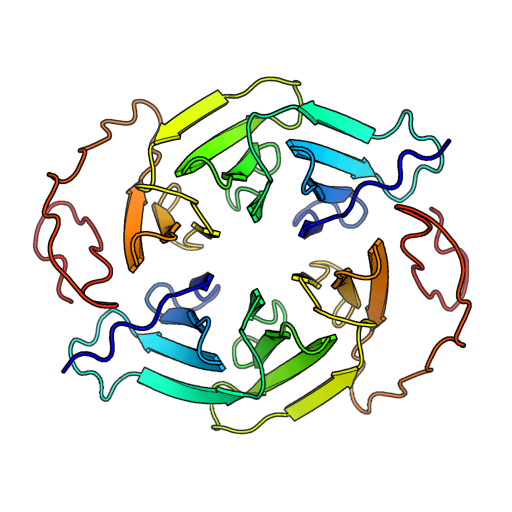 11.555 1 90.81 28 GLU B CA 1
ATOM 1405 C C . GLU B 1 28 ? -5.984 8.055 10.875 1 90.81 28 GLU B C 1
ATOM 1407 O O . GLU B 1 28 ? -5.965 6.977 10.281 1 90.81 28 GLU B O 1
ATOM 1412 N N . LEU B 1 29 ? -5.027 8.938 10.875 1 94.69 29 LEU B N 1
ATOM 1413 C CA . LEU B 1 29 ? -3.65 8.578 10.555 1 94.69 29 LEU B CA 1
ATOM 1414 C C . LEU B 1 29 ? -2.799 8.5 11.812 1 94.69 29 LEU B C 1
ATOM 1416 O O . LEU B 1 29 ? -2.82 9.414 12.641 1 94.69 29 LEU B O 1
ATOM 1420 N N . ILE B 1 30 ? -2.09 7.363 11.93 1 90.44 30 ILE B N 1
ATOM 1421 C CA . ILE B 1 30 ? -1.38 7.133 13.18 1 90.44 30 ILE B CA 1
ATOM 1422 C C . ILE B 1 30 ? 0.056 6.703 12.891 1 90.44 30 ILE B C 1
ATOM 1424 O O . ILE B 1 30 ? 0.289 5.816 12.062 1 90.44 30 ILE B O 1
ATOM 1428 N N . VAL B 1 31 ? 0.967 7.387 13.484 1 91.5 31 VAL B N 1
ATOM 1429 C CA . VAL B 1 31 ? 2.352 6.93 13.539 1 91.5 31 VAL B CA 1
ATOM 1430 C C . VAL B 1 31 ? 2.689 6.461 14.945 1 91.5 31 VAL B C 1
ATOM 1432 O O . VAL B 1 31 ? 2.67 7.254 15.898 1 91.5 31 VAL B O 1
ATOM 1435 N N . ALA B 1 32 ? 3.01 5.195 15.008 1 86.56 32 ALA B N 1
ATOM 1436 C CA . ALA B 1 32 ? 3.252 4.602 16.312 1 86.56 32 ALA B CA 1
ATOM 1437 C C . ALA B 1 32 ? 4.641 3.971 16.391 1 86.56 32 ALA B C 1
ATOM 1439 O O . ALA B 1 32 ? 5.094 3.35 15.422 1 86.56 32 ALA B O 1
ATOM 1440 N N . ASP B 1 33 ? 5.34 4.195 17.453 1 83.31 33 ASP B N 1
ATOM 1441 C CA . ASP B 1 33 ? 6.52 3.406 17.781 1 83.31 33 ASP B CA 1
ATOM 1442 C C . ASP B 1 33 ? 6.133 2.135 18.531 1 83.31 33 ASP B C 1
ATOM 1444 O O . ASP B 1 33 ? 5.707 2.197 19.688 1 83.31 33 ASP B O 1
ATOM 1448 N N . CYS B 1 34 ? 6.238 1.051 17.969 1 76.69 34 CYS B N 1
ATOM 1449 C CA . CYS B 1 34 ? 5.719 -0.212 18.484 1 76.69 34 CYS B CA 1
ATOM 1450 C C . CYS B 1 34 ? 6.598 -0.752 19.609 1 76.69 34 CYS B C 1
ATOM 1452 O O . CYS B 1 34 ? 6.297 -1.796 20.188 1 76.69 34 CYS B O 1
ATOM 1454 N N . ARG B 1 35 ? 7.652 -0.093 19.984 1 74.25 35 ARG B N 1
ATOM 1455 C CA . ARG B 1 35 ? 8.445 -0.43 21.172 1 74.25 35 ARG B CA 1
ATOM 1456 C C . ARG B 1 35 ? 7.828 0.16 22.422 1 74.25 35 ARG B C 1
ATOM 1458 O O . ARG B 1 35 ? 8.133 -0.281 23.547 1 74.25 35 ARG B O 1
ATOM 1465 N N . GLN B 1 36 ? 7.07 1.117 22.125 1 64.88 36 GLN B N 1
ATOM 1466 C CA . GLN B 1 36 ? 6.527 1.847 23.266 1 64.88 36 GLN B CA 1
ATOM 1467 C C . GLN B 1 36 ? 5.094 1.416 23.562 1 64.88 36 GLN B C 1
ATOM 1469 O O . GLN B 1 36 ? 4.301 1.21 22.641 1 64.88 36 GLN B O 1
ATOM 1474 N N . ARG B 1 37 ? 4.953 0.935 24.781 1 58.59 37 ARG B N 1
ATOM 1475 C CA . ARG B 1 37 ? 3.623 0.484 25.188 1 58.59 37 ARG B CA 1
ATOM 1476 C C . ARG B 1 37 ? 2.682 1.666 25.391 1 58.59 37 ARG B C 1
ATOM 1478 O O . ARG B 1 37 ? 1.467 1.534 25.219 1 58.59 37 ARG B O 1
ATOM 1485 N N . GLU B 1 38 ? 3.283 2.697 25.672 1 54.59 38 GLU B N 1
ATOM 1486 C CA . GLU B 1 38 ? 2.438 3.84 26 1 54.59 38 GLU B CA 1
ATOM 1487 C C . GLU B 1 38 ? 1.914 4.52 24.734 1 54.59 38 GLU B C 1
ATOM 1489 O O . GLU B 1 38 ? 2.646 4.672 23.75 1 54.59 38 GLU B O 1
ATOM 1494 N N . ALA B 1 39 ? 0.541 4.602 24.688 1 54.34 39 ALA B N 1
ATOM 1495 C CA . ALA B 1 39 ? -0.171 5.297 23.625 1 54.34 39 ALA B CA 1
ATOM 1496 C C . ALA B 1 39 ? 0.463 6.652 23.328 1 54.34 39 ALA B C 1
ATOM 1498 O O . ALA B 1 39 ? 0.429 7.129 22.188 1 54.34 39 ALA B O 1
ATOM 1499 N N . GLU B 1 40 ? 1.003 7.203 24.391 1 56.72 40 GLU B N 1
ATOM 1500 C CA . GLU B 1 40 ? 1.572 8.539 24.25 1 56.72 40 GLU B CA 1
ATOM 1501 C C . GLU B 1 40 ? 2.678 8.562 23.203 1 56.72 40 GLU B C 1
ATOM 1503 O O . GLU B 1 40 ? 3.004 9.625 22.656 1 56.72 40 GLU B O 1
ATOM 1508 N N . ALA B 1 41 ? 3.012 7.422 22.844 1 62.41 41 ALA B N 1
ATOM 1509 C CA . ALA B 1 41 ? 4.168 7.324 21.953 1 62.41 41 ALA B CA 1
ATOM 1510 C C . ALA B 1 41 ? 3.732 7.289 20.484 1 62.41 41 ALA B C 1
ATOM 1512 O O . ALA B 1 41 ? 4.551 7.059 19.594 1 62.41 41 ALA B O 1
ATOM 1513 N N . SER B 1 42 ? 2.457 7.668 20.297 1 79.38 42 SER B N 1
ATOM 1514 C CA . SER B 1 42 ? 1.984 7.703 18.922 1 79.38 42 SER B CA 1
ATOM 1515 C C . SER B 1 42 ? 1.496 9.102 18.547 1 79.38 42 SER B C 1
ATOM 1517 O O . SER B 1 42 ? 1.055 9.867 19.406 1 79.38 42 SER B O 1
ATOM 1519 N N . ARG B 1 43 ? 1.77 9.562 17.344 1 89.25 43 ARG B N 1
ATOM 1520 C CA . ARG B 1 43 ? 1.185 10.766 16.766 1 89.25 43 ARG B CA 1
ATOM 1521 C C . ARG B 1 43 ? -0.021 10.43 15.898 1 89.25 43 ARG B C 1
ATOM 1523 O O . ARG B 1 43 ? -0.003 9.438 15.156 1 89.25 43 ARG B O 1
ATOM 1530 N N . LYS B 1 44 ? -1.02 11.344 16.031 1 89.94 44 LYS B N 1
ATOM 1531 C CA . LYS B 1 44 ? -2.266 11.07 15.32 1 89.94 44 LYS B CA 1
ATOM 1532 C C . LYS B 1 44 ? -2.736 12.305 14.547 1 89.94 44 LYS B C 1
ATOM 1534 O O . LYS B 1 44 ? -2.576 13.43 15.016 1 89.94 44 LYS B O 1
ATOM 1539 N N . TRP B 1 45 ? -3.305 12.023 13.383 1 93.69 45 TRP B N 1
ATOM 1540 C CA . TRP B 1 45 ? -3.998 13.016 12.57 1 93.69 45 TRP B CA 1
ATOM 1541 C C . TRP B 1 45 ? -5.426 12.57 12.266 1 93.69 45 TRP B C 1
ATOM 1543 O O . TRP B 1 45 ? -5.719 11.375 12.266 1 93.69 45 TRP B O 1
ATOM 1553 N N . LYS B 1 46 ? -6.211 13.602 12.109 1 93.44 46 LYS B N 1
ATOM 1554 C CA . LYS B 1 46 ? -7.559 13.352 11.609 1 93.44 46 LYS B CA 1
ATOM 1555 C C . LYS B 1 46 ? -7.773 14.008 10.25 1 93.44 46 LYS B C 1
ATOM 1557 O O . LYS B 1 46 ? -7.488 15.195 10.078 1 93.44 46 LYS B O 1
ATOM 1562 N N . VAL B 1 47 ? -8.195 13.195 9.312 1 95.44 47 VAL B N 1
ATOM 1563 C CA . VAL B 1 47 ? -8.484 13.727 7.988 1 95.44 47 VAL B CA 1
ATOM 1564 C C . VAL B 1 47 ? -9.938 13.438 7.625 1 95.44 47 VAL B C 1
ATOM 1566 O O . VAL B 1 47 ? -10.594 12.617 8.273 1 95.44 47 VAL B O 1
ATOM 1569 N N . ASP B 1 48 ? -10.328 14.164 6.617 1 95.94 48 ASP B N 1
ATOM 1570 C CA . ASP B 1 48 ? -11.68 13.906 6.129 1 95.94 48 ASP B CA 1
ATOM 1571 C C . ASP B 1 48 ? -11.719 12.641 5.266 1 95.94 48 ASP B C 1
ATOM 1573 O O . ASP B 1 48 ? -10.805 12.398 4.477 1 95.94 48 ASP B O 1
ATOM 1577 N N . GLY B 1 49 ? -12.75 11.828 5.508 1 96.12 49 GLY B N 1
ATOM 1578 C CA . GLY B 1 49 ? -12.938 10.625 4.711 1 96.12 49 GLY B CA 1
ATOM 1579 C C . GLY B 1 49 ? -12.289 9.398 5.324 1 96.12 49 GLY B C 1
ATOM 1580 O O . GLY B 1 49 ? -11.602 9.492 6.34 1 96.12 49 GLY B O 1
ATOM 1581 N N . GLU B 1 50 ? -12.57 8.25 4.734 1 96.94 50 GLU B N 1
ATOM 1582 C CA . GLU B 1 50 ? -11.938 6.992 5.102 1 96.94 50 GLU B CA 1
ATOM 1583 C C . GLU B 1 50 ? -10.562 6.859 4.457 1 96.94 50 GLU B C 1
ATOM 1585 O O . GLU B 1 50 ? -10.406 7.09 3.256 1 96.94 50 GLU B O 1
ATOM 1590 N N . VAL B 1 51 ? -9.586 6.492 5.219 1 97.25 51 VAL B N 1
ATOM 1591 C CA . VAL B 1 51 ? -8.25 6.285 4.66 1 97.25 51 VAL B CA 1
ATOM 1592 C C . VAL B 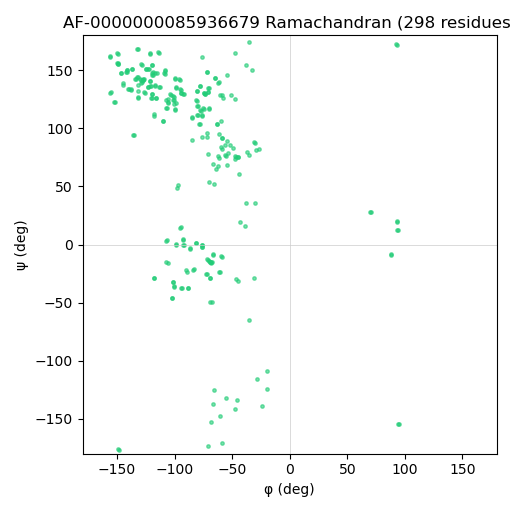1 51 ? -8.242 5.027 3.795 1 97.25 51 VAL B C 1
ATOM 1594 O O . VAL B 1 51 ? -8.742 3.979 4.211 1 97.25 51 VAL B O 1
ATOM 1597 N N . GLU B 1 52 ? -7.711 5.137 2.58 1 97.81 52 GLU B N 1
ATOM 1598 C CA . GLU B 1 52 ? -7.613 4 1.669 1 97.81 52 GLU B CA 1
ATOM 1599 C C . GLU B 1 52 ? -6.195 3.438 1.637 1 97.81 52 GLU B C 1
ATOM 1601 O O . GLU B 1 52 ? -6.004 2.221 1.682 1 97.81 52 GLU B O 1
ATOM 1606 N N . LYS B 1 53 ? -5.211 4.293 1.534 1 98.19 53 LYS B N 1
ATOM 1607 C CA . LYS B 1 53 ? -3.811 3.887 1.477 1 98.19 53 LYS B CA 1
ATOM 1608 C C . LYS B 1 53 ? -2.916 4.898 2.186 1 98.19 53 LYS B C 1
ATOM 1610 O O . LYS B 1 53 ? -3.133 6.109 2.08 1 98.19 53 LYS B O 1
ATOM 1615 N N . VAL B 1 54 ? -1.947 4.379 2.924 1 98.06 54 VAL B N 1
ATOM 1616 C CA . VAL B 1 54 ? -0.851 5.184 3.453 1 98.06 54 VAL B CA 1
ATOM 1617 C C . VAL B 1 54 ? 0.473 4.711 2.857 1 98.06 54 VAL B C 1
ATOM 1619 O O . VAL B 1 54 ? 0.631 3.527 2.543 1 98.06 54 VAL B O 1
ATOM 1622 N N . LEU B 1 55 ? 1.39 5.617 2.67 1 98.12 55 LEU B N 1
ATOM 1623 C CA . LEU B 1 55 ? 2.684 5.328 2.059 1 98.12 55 LEU B CA 1
ATOM 1624 C C . LEU B 1 55 ? 3.748 6.297 2.559 1 98.12 55 LEU B C 1
ATOM 1626 O O . LEU B 1 55 ? 3.59 7.516 2.441 1 98.12 55 LEU B O 1
ATOM 1630 N N . TRP B 1 56 ? 4.828 5.781 3.143 1 96.88 56 TRP B N 1
ATOM 1631 C CA . TRP B 1 56 ? 5.953 6.648 3.482 1 96.88 56 TRP B CA 1
ATOM 1632 C C . TRP B 1 56 ? 6.598 7.223 2.225 1 96.88 56 TRP B C 1
ATOM 1634 O O . TRP B 1 56 ? 6.727 6.527 1.214 1 96.88 56 TRP B O 1
ATOM 1644 N N . ASP B 1 57 ? 7.023 8.461 2.32 1 94.81 57 ASP B N 1
ATOM 1645 C CA . ASP B 1 57 ? 7.844 9.023 1.252 1 94.81 57 ASP B CA 1
ATOM 1646 C C . ASP B 1 57 ? 9.234 8.391 1.238 1 94.81 57 ASP B C 1
ATOM 1648 O O . ASP B 1 57 ? 10.023 8.594 2.162 1 94.81 57 ASP B O 1
ATOM 1652 N N . HIS B 1 58 ? 9.508 7.73 0.124 1 89.88 58 HIS B N 1
ATOM 1653 C CA . HIS B 1 58 ? 10.758 6.988 -0.015 1 89.88 58 HIS B CA 1
ATOM 1654 C C . HIS B 1 58 ? 11.961 7.914 0.096 1 89.88 58 HIS B C 1
ATOM 1656 O O . HIS B 1 58 ? 13.047 7.48 0.486 1 89.88 58 HIS B O 1
ATOM 1662 N N . PHE B 1 59 ? 11.781 9.141 -0.175 1 91.69 59 PHE B N 1
ATOM 1663 C CA . PHE B 1 59 ? 12.906 10.062 -0.294 1 91.69 59 PHE B CA 1
ATOM 1664 C C . PHE B 1 59 ? 12.961 11 0.906 1 91.69 59 PHE B C 1
ATOM 1666 O O . PHE B 1 59 ? 13.969 11.68 1.126 1 91.69 59 PHE B O 1
ATOM 1673 N N . SER B 1 60 ? 11.938 11.086 1.668 1 93.12 60 SER B N 1
ATOM 1674 C CA . SER B 1 60 ? 11.852 11.945 2.848 1 93.12 60 SER B CA 1
ATOM 1675 C C . SER B 1 60 ? 11.227 11.203 4.023 1 93.12 60 SER B C 1
ATOM 1677 O O . SER B 1 60 ? 10 11.227 4.195 1 93.12 60 SER B O 1
ATOM 1679 N N . PRO B 1 61 ? 11.969 10.633 4.863 1 93.31 61 PRO B N 1
ATOM 1680 C CA . PRO B 1 61 ? 11.5 9.656 5.852 1 93.31 61 PRO B CA 1
ATOM 1681 C C . PRO B 1 61 ? 10.562 10.273 6.895 1 93.31 61 PRO B C 1
ATOM 1683 O O . PRO B 1 61 ? 9.938 9.547 7.668 1 93.31 61 PRO B O 1
ATOM 1686 N N . PHE B 1 62 ? 10.414 11.586 6.926 1 94.56 62 PHE B N 1
ATOM 1687 C CA . PHE B 1 62 ? 9.531 12.203 7.91 1 94.56 62 PHE B CA 1
ATOM 1688 C C . PHE B 1 62 ? 8.172 12.531 7.301 1 94.56 62 PHE B C 1
ATOM 1690 O O . PHE B 1 62 ? 7.289 13.055 7.98 1 94.56 62 PHE B O 1
ATOM 1697 N N . TYR B 1 63 ? 8.008 12.211 6.039 1 94.88 63 TYR B N 1
ATOM 1698 C CA . TYR B 1 63 ? 6.77 12.547 5.344 1 94.88 63 TYR B CA 1
ATOM 1699 C C . TYR B 1 63 ? 6.074 11.297 4.824 1 94.88 63 TYR B C 1
ATOM 1701 O O . TYR B 1 63 ? 6.719 10.266 4.602 1 94.88 63 TYR B O 1
ATOM 1709 N N . PHE B 1 64 ? 4.816 11.398 4.68 1 96 64 PHE B N 1
ATOM 1710 C CA . PHE B 1 64 ? 4.066 10.273 4.121 1 96 64 PHE B CA 1
ATOM 1711 C C . PHE B 1 64 ? 2.848 10.773 3.35 1 96 64 PHE B C 1
ATOM 1713 O O . PHE B 1 64 ? 2.465 11.938 3.467 1 96 64 PHE B O 1
ATOM 1720 N N . PHE B 1 65 ? 2.299 9.867 2.541 1 96.56 65 PHE B N 1
ATOM 1721 C CA . PHE B 1 65 ? 1.103 10.117 1.741 1 96.56 65 PHE B CA 1
ATOM 1722 C C . PHE B 1 65 ? -0.089 9.344 2.301 1 96.56 65 PHE B C 1
ATOM 1724 O O . PHE B 1 65 ? 0.072 8.258 2.848 1 96.56 65 PHE B O 1
ATOM 1731 N N . ALA B 1 66 ? -1.216 9.922 2.105 1 97.75 66 ALA B N 1
ATOM 1732 C CA . ALA B 1 66 ? -2.479 9.25 2.408 1 97.75 66 ALA B CA 1
ATOM 1733 C C . ALA B 1 66 ? -3.523 9.539 1.335 1 97.75 66 ALA B C 1
ATOM 1735 O O . ALA B 1 66 ? -3.637 10.672 0.86 1 97.75 66 ALA B O 1
ATOM 1736 N N . THR B 1 67 ? -4.176 8.523 0.911 1 97.88 67 THR B N 1
ATOM 1737 C CA . THR B 1 67 ? -5.34 8.695 0.049 1 97.88 67 THR B CA 1
ATOM 1738 C C . THR B 1 67 ? -6.625 8.359 0.804 1 97.88 67 THR B C 1
ATOM 1740 O O . THR B 1 67 ? -6.617 7.535 1.718 1 97.88 67 THR B O 1
ATOM 1743 N N . THR B 1 68 ? -7.676 9.07 0.42 1 98.19 68 THR B N 1
ATOM 1744 C CA . THR B 1 68 ? -8.945 8.883 1.119 1 98.19 68 THR B CA 1
ATOM 1745 C C . THR B 1 68 ? -10.086 8.711 0.126 1 98.19 68 THR B C 1
ATOM 1747 O O . THR B 1 68 ? -9.914 8.93 -1.074 1 98.19 68 THR B O 1
ATOM 1750 N N . ASP B 1 69 ? -11.25 8.281 0.682 1 97.81 69 ASP B N 1
ATOM 1751 C CA . ASP B 1 69 ? -12.398 7.934 -0.15 1 97.81 69 ASP B CA 1
ATOM 1752 C C . ASP B 1 69 ? -13.102 9.18 -0.678 1 97.81 69 ASP B C 1
ATOM 1754 O O . ASP B 1 69 ? -14.031 9.086 -1.48 1 97.81 69 ASP B O 1
ATOM 1758 N N . ASP B 1 70 ? -12.594 10.359 -0.265 1 97.62 70 ASP B N 1
ATOM 1759 C CA . ASP B 1 70 ? -13.125 11.602 -0.824 1 97.62 70 ASP B CA 1
ATOM 1760 C C . ASP B 1 70 ? -12.305 12.055 -2.031 1 97.62 70 ASP B C 1
ATOM 1762 O O . ASP B 1 70 ? -12.492 13.164 -2.529 1 97.62 70 ASP B O 1
ATOM 1766 N N . GLY B 1 71 ? -11.367 11.266 -2.434 1 96.88 71 GLY B N 1
ATOM 1767 C CA . GLY B 1 71 ? -10.648 11.492 -3.68 1 96.88 71 GLY B CA 1
ATOM 1768 C C . GLY B 1 71 ? -9.375 12.297 -3.5 1 96.88 71 GLY B C 1
ATOM 1769 O O . GLY B 1 71 ? -8.742 12.688 -4.48 1 96.88 71 GLY B O 1
ATOM 1770 N N . LYS B 1 72 ? -8.945 12.469 -2.293 1 97 72 LYS B N 1
ATOM 1771 C CA . LYS B 1 72 ? -7.82 13.359 -2.018 1 97 72 LYS B CA 1
ATOM 1772 C C . LYS B 1 72 ? -6.527 12.57 -1.839 1 97 72 LYS B C 1
ATOM 1774 O O . LYS B 1 72 ? -6.539 11.461 -1.304 1 97 72 LYS B O 1
ATOM 1779 N N . LEU B 1 73 ? -5.469 13.125 -2.33 1 95.88 73 LEU B N 1
ATOM 1780 C CA . LEU B 1 73 ? -4.102 12.797 -1.94 1 95.88 73 LEU B CA 1
ATOM 1781 C C . LEU B 1 73 ? -3.555 13.828 -0.962 1 95.88 73 LEU B C 1
ATOM 1783 O O . LEU B 1 73 ? -3.6 15.031 -1.231 1 95.88 73 LEU B O 1
ATOM 1787 N N . ARG B 1 74 ? -3.109 13.375 0.18 1 96.25 74 ARG B N 1
ATOM 1788 C CA . ARG B 1 74 ? -2.537 14.266 1.188 1 96.25 74 ARG B CA 1
ATOM 1789 C C . ARG B 1 74 ? -1.071 13.93 1.442 1 96.25 74 ARG B C 1
ATOM 1791 O O . ARG B 1 74 ? -0.693 12.758 1.475 1 96.25 74 ARG B O 1
ATOM 1798 N N . TYR B 1 75 ? -0.342 14.961 1.527 1 94.75 75 TYR B N 1
ATOM 1799 C CA . TYR B 1 75 ? 1.055 14.875 1.938 1 94.75 75 TYR B CA 1
ATOM 1800 C C . TYR B 1 75 ? 1.235 15.391 3.361 1 94.75 75 TYR B C 1
ATOM 1802 O O . TYR B 1 75 ? 0.905 16.547 3.662 1 94.75 75 TYR B O 1
ATOM 1810 N N . MET B 1 76 ? 1.769 14.531 4.219 1 95.31 76 MET B N 1
ATOM 1811 C CA . MET B 1 76 ? 1.765 14.789 5.656 1 95.31 76 MET B CA 1
ATOM 1812 C C . MET B 1 76 ? 3.188 14.859 6.203 1 95.31 76 MET B C 1
ATOM 1814 O O . MET B 1 76 ? 4.082 14.18 5.699 1 95.31 76 MET B O 1
ATOM 1818 N N . ASP B 1 77 ? 3.391 15.703 7.23 1 93.81 77 ASP B N 1
ATOM 1819 C CA . ASP B 1 77 ? 4.613 15.734 8.031 1 93.81 77 ASP B CA 1
ATOM 1820 C C . ASP B 1 77 ? 4.43 14.977 9.344 1 93.81 77 ASP B C 1
ATOM 1822 O O . ASP B 1 77 ? 3.598 15.352 10.172 1 93.81 77 ASP B O 1
ATOM 1826 N N . SER B 1 78 ? 5.184 13.93 9.484 1 93.75 78 SER B N 1
ATOM 1827 C CA . SER B 1 78 ? 5.004 13.062 10.648 1 93.75 78 SER B CA 1
ATOM 1828 C C . SER B 1 78 ? 5.512 13.727 11.922 1 93.75 78 SER B C 1
ATOM 1830 O O . SER B 1 78 ? 5.25 13.25 13.023 1 93.75 78 SER B O 1
ATOM 1832 N N . ARG B 1 79 ? 6.223 14.789 11.773 1 90.81 79 ARG B N 1
ATOM 1833 C CA . ARG B 1 79 ? 6.824 15.461 12.922 1 90.81 79 ARG B CA 1
ATOM 1834 C C . ARG B 1 79 ? 5.879 16.516 13.492 1 90.81 79 ARG B C 1
ATOM 1836 O O . ARG B 1 79 ? 6.043 16.938 14.641 1 90.81 79 ARG B O 1
ATOM 1843 N N . VAL B 1 80 ? 4.988 16.906 12.586 1 84.5 80 VAL B N 1
ATOM 1844 C CA . VAL B 1 80 ? 4.027 17.906 13.023 1 84.5 80 VAL B CA 1
ATOM 1845 C C . VAL B 1 80 ? 2.617 17.484 12.625 1 84.5 80 VAL B C 1
ATOM 1847 O O . VAL B 1 80 ? 2.441 16.656 11.727 1 84.5 80 VAL B O 1
ATOM 1850 N N . GLU B 1 81 ? 1.741 17.609 13.375 1 77.12 81 GLU B N 1
ATOM 1851 C CA . GLU B 1 81 ? 0.356 17.266 13.078 1 77.12 81 GLU B CA 1
ATOM 1852 C C . GLU B 1 81 ? -0.256 18.234 12.07 1 77.12 81 GLU B C 1
ATOM 1854 O O . GLU B 1 81 ? -1.298 18.828 12.336 1 77.12 81 GLU B O 1
ATOM 1859 N N . LYS B 1 82 ? 0.508 18.359 10.883 1 80.94 82 LYS B N 1
ATOM 1860 C CA . LYS B 1 82 ? 0.049 19.281 9.852 1 80.94 82 LYS B CA 1
ATOM 1861 C C . LYS B 1 82 ? -0.008 18.609 8.492 1 80.94 82 LYS B C 1
ATOM 1863 O O . LYS B 1 82 ? 0.868 17.797 8.148 1 80.94 82 LYS B O 1
ATOM 1868 N N . VAL B 1 83 ? -1.036 18.891 7.766 1 87.5 83 VAL B N 1
ATOM 1869 C CA . VAL B 1 83 ? -1.111 18.547 6.348 1 87.5 83 VAL B CA 1
ATOM 1870 C C . VAL B 1 83 ? -0.224 19.5 5.543 1 87.5 83 VAL B C 1
ATOM 1872 O O . VAL B 1 83 ? -0.408 20.719 5.586 1 87.5 83 VAL B O 1
ATOM 1875 N N . VAL B 1 84 ? 0.817 18.953 4.891 1 91.31 84 VAL B N 1
ATOM 1876 C CA . VAL B 1 84 ? 1.71 19.766 4.078 1 91.31 84 VAL B CA 1
ATOM 1877 C C . VAL B 1 84 ? 0.962 20.281 2.854 1 91.31 84 VAL B C 1
ATOM 1879 O O . VAL B 1 84 ? 0.98 21.484 2.572 1 91.31 84 VAL B O 1
ATOM 1882 N N . PHE B 1 85 ? 0.275 19.375 2.139 1 90.06 85 PHE B N 1
ATOM 1883 C CA . PHE B 1 85 ? -0.658 19.781 1.094 1 90.06 85 PHE B CA 1
ATOM 1884 C C . PHE B 1 85 ? -1.7 18.703 0.85 1 90.06 85 PHE B C 1
ATOM 1886 O O . PHE B 1 85 ? -1.543 17.562 1.306 1 90.06 85 PHE B O 1
ATOM 1893 N N . GLU B 1 86 ? -2.756 19.125 0.223 1 92.88 86 GLU B N 1
ATOM 1894 C CA . GLU B 1 86 ? -3.828 18.25 -0.222 1 92.88 86 GLU B CA 1
ATOM 1895 C C . GLU B 1 86 ? -4.172 18.484 -1.689 1 92.88 86 GLU B C 1
ATOM 1897 O O . GLU B 1 86 ? -4.191 19.625 -2.148 1 92.88 86 GLU B O 1
ATOM 1902 N N . ARG B 1 87 ? -4.453 17.406 -2.383 1 91.56 87 ARG B N 1
ATOM 1903 C CA . ARG B 1 87 ? -4.801 17.484 -3.797 1 91.56 87 ARG B CA 1
ATOM 1904 C C . ARG B 1 87 ? -6.031 16.641 -4.109 1 91.56 87 ARG B C 1
ATOM 1906 O O . ARG B 1 87 ? -6.199 15.547 -3.561 1 91.56 87 ARG B O 1
ATOM 1913 N N . ASP B 1 88 ? -6.809 17.266 -5.027 1 93.19 88 ASP B N 1
ATOM 1914 C CA . ASP B 1 88 ? -7.875 16.453 -5.605 1 93.19 88 ASP B CA 1
ATOM 1915 C C . ASP B 1 88 ? -7.328 15.508 -6.672 1 93.19 88 ASP B C 1
ATOM 1917 O O . ASP B 1 88 ? -7.066 15.922 -7.801 1 93.19 88 ASP B O 1
ATOM 1921 N N . ALA B 1 89 ? -7.215 14.266 -6.309 1 91.5 89 ALA B N 1
ATOM 1922 C CA . ALA B 1 89 ? -6.574 13.305 -7.199 1 91.5 89 ALA B CA 1
ATOM 1923 C C . ALA B 1 89 ? -7.605 12.578 -8.055 1 91.5 89 ALA B C 1
ATOM 1925 O O . ALA B 1 89 ? -7.344 12.258 -9.219 1 91.5 89 ALA B O 1
ATOM 1926 N N . HIS B 1 90 ? -8.703 12.266 -7.562 1 92 90 HIS B N 1
ATOM 1927 C CA . HIS B 1 90 ? -9.688 11.469 -8.281 1 92 90 HIS B CA 1
ATOM 1928 C C . HIS B 1 90 ? -11.102 11.969 -8.016 1 92 90 HIS B C 1
ATOM 1930 O O . HIS B 1 90 ? -11.375 12.547 -6.961 1 92 90 HIS B O 1
ATOM 1936 N N . GLU B 1 91 ? -11.898 11.727 -9.102 1 89.44 91 GLU B N 1
ATOM 1937 C CA . GLU B 1 91 ? -13.336 11.844 -8.875 1 89.44 91 GLU B CA 1
ATOM 1938 C C . GLU B 1 91 ? -13.883 10.625 -8.125 1 89.44 91 GLU B C 1
ATOM 1940 O O . GLU B 1 91 ? -13.758 9.492 -8.594 1 89.44 91 GLU B O 1
ATOM 1945 N N . GLY B 1 92 ? -14.289 10.859 -6.887 1 92.44 92 GLY B N 1
ATOM 1946 C CA . GLY B 1 92 ? -14.594 9.75 -6.004 1 92.44 92 GLY B CA 1
ATOM 1947 C C . GLY B 1 92 ? -13.43 9.336 -5.129 1 92.44 92 GLY B C 1
ATOM 1948 O O . GLY B 1 92 ? -12.531 10.141 -4.867 1 92.44 92 GLY B O 1
ATOM 1949 N N . GLY B 1 93 ? -13.422 8.125 -4.719 1 95.38 93 GLY B N 1
ATOM 1950 C CA . GLY B 1 93 ? -12.391 7.68 -3.793 1 95.38 93 GLY B CA 1
ATOM 1951 C C . GLY B 1 93 ? -11.039 7.5 -4.449 1 95.38 93 GLY B C 1
ATOM 1952 O O . GLY B 1 93 ? -10.945 6.957 -5.555 1 95.38 93 GLY B O 1
ATOM 1953 N N . ALA B 1 94 ? -9.961 8.047 -3.885 1 96.5 94 ALA B N 1
ATOM 1954 C CA . ALA B 1 94 ? -8.578 7.703 -4.223 1 96.5 94 ALA B CA 1
ATOM 1955 C C . ALA B 1 94 ? -8.148 6.422 -3.518 1 96.5 94 ALA B C 1
ATOM 1957 O O . ALA B 1 94 ? -7.93 6.414 -2.303 1 96.5 94 ALA B O 1
ATOM 1958 N N . ARG B 1 95 ? -7.949 5.375 -4.242 1 96.25 95 ARG B N 1
ATOM 1959 C CA . ARG B 1 95 ? -7.824 4.039 -3.666 1 96.25 95 ARG B CA 1
ATOM 1960 C C . ARG B 1 95 ? -6.379 3.736 -3.297 1 96.25 95 ARG B C 1
ATOM 1962 O O . ARG B 1 95 ? -6.117 3.02 -2.328 1 96.25 95 ARG B O 1
ATOM 1969 N N . SER B 1 96 ? -5.453 4.223 -4.172 1 96.56 96 SER B N 1
ATOM 1970 C CA . SER B 1 96 ? -4.062 3.836 -3.963 1 96.56 96 SER B CA 1
ATOM 1971 C C . SER B 1 96 ? -3.107 4.926 -4.438 1 96.56 96 SER B C 1
ATOM 1973 O O . SER B 1 96 ? -3.459 5.734 -5.297 1 96.56 96 SER B O 1
ATOM 1975 N N . VAL B 1 97 ? -1.975 4.922 -3.885 1 96.19 97 VAL B N 1
ATOM 1976 C CA . VAL B 1 97 ? -0.855 5.77 -4.273 1 96.19 97 VAL B CA 1
ATOM 1977 C C . VAL B 1 97 ? 0.438 4.961 -4.262 1 96.19 97 VAL B C 1
ATOM 1979 O O . VAL B 1 97 ? 0.653 4.133 -3.373 1 96.19 97 VAL B O 1
ATOM 1982 N N . SER B 1 98 ? 1.19 5.082 -5.27 1 94.56 98 SER B N 1
ATOM 1983 C CA . SER B 1 98 ? 2.527 4.508 -5.398 1 94.56 98 SER B CA 1
ATOM 1984 C C . SER B 1 98 ? 3.551 5.574 -5.773 1 94.56 98 SER B C 1
ATOM 1986 O O . SER B 1 98 ? 3.244 6.492 -6.535 1 94.56 98 SER B O 1
ATOM 1988 N N . GLN B 1 99 ? 4.707 5.438 -5.223 1 93.88 99 GLN B N 1
ATOM 1989 C CA . GLN B 1 99 ? 5.797 6.355 -5.527 1 93.88 99 GLN B CA 1
ATOM 1990 C C . GLN B 1 99 ? 6.926 5.645 -6.266 1 93.88 99 GLN B C 1
ATOM 1992 O O . GLN B 1 99 ? 7.328 4.543 -5.883 1 93.88 99 GLN B O 1
ATOM 1997 N N . SER B 1 100 ? 7.402 6.32 -7.309 1 87.38 100 SER B N 1
ATOM 1998 C CA . SER B 1 100 ? 8.594 5.805 -7.98 1 87.38 100 SER B CA 1
ATOM 1999 C C . SER B 1 100 ? 9.789 5.773 -7.035 1 87.38 100 SER B C 1
ATOM 2001 O O . SER B 1 100 ? 10 6.707 -6.262 1 87.38 100 SER B O 1
ATOM 2003 N N . PHE B 1 101 ? 10.539 4.715 -7.148 1 90.44 101 PHE B N 1
ATOM 2004 C CA . PHE B 1 101 ? 11.766 4.621 -6.367 1 90.44 101 PHE B CA 1
ATOM 2005 C C . PHE B 1 101 ? 12.93 5.281 -7.102 1 90.44 101 PHE B C 1
ATOM 2007 O O . PHE B 1 101 ? 14.016 5.438 -6.543 1 90.44 101 PHE B O 1
ATOM 2014 N N . HIS B 1 102 ? 12.719 5.734 -8.242 1 83.81 102 HIS B N 1
ATOM 2015 C CA . HIS B 1 102 ? 13.812 6.184 -9.102 1 83.81 102 HIS B CA 1
ATOM 2016 C C . HIS B 1 102 ? 13.688 7.672 -9.414 1 83.81 102 HIS B C 1
ATOM 2018 O O . HIS B 1 102 ? 14.688 8.336 -9.688 1 83.81 102 HIS B O 1
ATOM 2024 N N . VAL B 1 103 ? 12.492 8.117 -9.414 1 83.12 103 VAL B N 1
ATOM 2025 C CA . VAL B 1 103 ? 12.234 9.531 -9.68 1 83.12 103 VAL B CA 1
ATOM 2026 C C . VAL B 1 103 ? 11.57 10.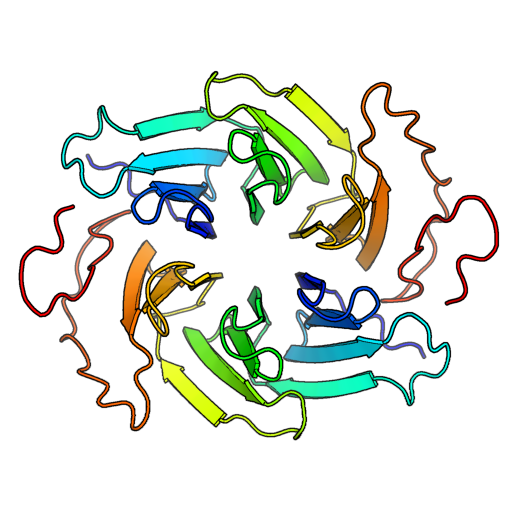172 -8.469 1 83.12 103 VAL B C 1
ATOM 2028 O O . VAL B 1 103 ? 10.398 9.914 -8.18 1 83.12 103 VAL B O 1
ATOM 2031 N N . ARG B 1 104 ? 12.266 11.055 -7.809 1 84.44 104 ARG B N 1
ATOM 2032 C CA . ARG B 1 104 ? 11.75 11.734 -6.625 1 84.44 104 ARG B CA 1
ATOM 2033 C C . ARG B 1 104 ? 10.492 12.531 -6.957 1 84.44 104 ARG B C 1
ATOM 2035 O O . ARG B 1 104 ? 10.461 13.266 -7.945 1 84.44 104 ARG B O 1
ATOM 2042 N N . GLY B 1 105 ? 9.43 12.312 -6.18 1 82.44 105 GLY B N 1
ATOM 2043 C CA . GLY B 1 105 ? 8.219 13.117 -6.312 1 82.44 105 GLY B CA 1
ATOM 2044 C C . GLY B 1 105 ? 7.246 12.562 -7.332 1 82.44 105 GLY B C 1
ATOM 2045 O O . GLY B 1 105 ? 6.141 13.086 -7.488 1 82.44 105 GLY B O 1
ATOM 2046 N N . LEU B 1 106 ? 7.68 11.562 -8.086 1 86.5 106 LEU B N 1
ATOM 2047 C CA . LEU B 1 106 ? 6.762 10.961 -9.047 1 86.5 106 LEU B CA 1
ATOM 2048 C C . LEU B 1 106 ? 5.82 9.977 -8.367 1 86.5 106 LEU B C 1
ATOM 2050 O O . LEU B 1 106 ? 6.266 8.992 -7.77 1 86.5 106 LEU B O 1
ATOM 2054 N N . LEU B 1 107 ? 4.48 10.25 -8.445 1 90.69 107 LEU B N 1
ATOM 2055 C CA . LEU B 1 107 ? 3.438 9.438 -7.828 1 90.69 107 LEU B CA 1
ATOM 2056 C C . LEU B 1 107 ? 2.484 8.883 -8.883 1 90.69 107 LEU B C 1
ATOM 2058 O O . LEU B 1 107 ? 2.262 9.516 -9.922 1 90.69 107 LEU B O 1
ATOM 2062 N N . SER B 1 108 ? 2.006 7.719 -8.633 1 89.06 108 SER B N 1
ATOM 2063 C CA . SER B 1 108 ? 0.882 7.148 -9.367 1 89.06 108 SER B CA 1
ATOM 2064 C C . SER B 1 108 ? -0.286 6.84 -8.438 1 89.06 108 SER B C 1
ATOM 2066 O O . SER B 1 108 ? -0.1 6.242 -7.375 1 89.06 108 SER B O 1
ATOM 2068 N N . THR B 1 109 ? -1.461 7.305 -8.797 1 92.06 109 THR B N 1
ATOM 2069 C CA . THR B 1 109 ? -2.662 7.02 -8.023 1 92.06 109 THR B CA 1
ATOM 2070 C C . THR B 1 109 ? -3.719 6.34 -8.883 1 92.06 109 THR B C 1
ATOM 2072 O O . THR B 1 109 ? -3.68 6.438 -10.117 1 92.06 109 THR B O 1
ATOM 2075 N N . CYS B 1 110 ? -4.523 5.547 -8.266 1 89.5 110 CYS B N 1
ATOM 2076 C CA . CYS B 1 110 ? -5.73 5.012 -8.883 1 89.5 110 CYS B CA 1
ATOM 2077 C C . CYS B 1 110 ? -6.949 5.25 -8.008 1 89.5 110 CYS B C 1
ATOM 2079 O O . CYS B 1 110 ? -6.82 5.453 -6.797 1 89.5 110 CYS B O 1
ATOM 2081 N N . GLY B 1 111 ? -8.094 5.289 -8.719 1 90.12 111 GLY B N 1
ATOM 2082 C CA . GLY B 1 111 ? -9.281 5.652 -7.953 1 90.12 111 GLY B CA 1
ATOM 2083 C C . GLY B 1 111 ? -10.547 4.992 -8.469 1 90.12 111 GLY B C 1
ATOM 2084 O O . GLY B 1 111 ? -10.492 4.129 -9.344 1 90.12 111 GLY B O 1
ATOM 2085 N N . ALA B 1 112 ? -11.641 5.375 -7.801 1 90 112 ALA B N 1
ATOM 2086 C CA . ALA B 1 112 ? -12.961 4.836 -8.109 1 90 112 ALA B CA 1
ATOM 2087 C C . ALA B 1 112 ? -13.438 5.293 -9.484 1 90 112 ALA B C 1
ATOM 2089 O O . ALA B 1 112 ? -14.375 4.723 -10.047 1 90 112 ALA B O 1
ATOM 2090 N N . ASP B 1 113 ? -12.797 6.281 -10.016 1 82.81 113 ASP B N 1
ATOM 2091 C CA . ASP B 1 113 ? -13.148 6.785 -11.344 1 82.81 113 ASP B CA 1
ATOM 2092 C C . ASP B 1 113 ? -12.516 5.93 -12.438 1 82.81 113 ASP B C 1
ATOM 2094 O O . ASP B 1 113 ? -12.594 6.266 -13.617 1 82.81 113 ASP B O 1
ATOM 2098 N N . SER B 1 114 ? -11.805 4.887 -12.094 1 81.12 114 SER B N 1
ATOM 2099 C CA . SER B 1 114 ? -11.219 3.881 -12.969 1 81.12 114 SER B CA 1
ATOM 2100 C C . SER B 1 114 ? -10.07 4.457 -13.789 1 81.12 114 SER B C 1
ATOM 2102 O O . SER B 1 114 ? -9.797 3.994 -14.898 1 81.12 114 SER B O 1
ATOM 2104 N N . VAL B 1 115 ? -9.461 5.469 -13.164 1 80.62 115 VAL B N 1
ATOM 2105 C CA . VAL B 1 115 ? -8.328 6.09 -13.836 1 80.62 115 VAL B CA 1
ATOM 2106 C C . VAL B 1 115 ? -7.082 5.98 -12.953 1 80.62 115 VAL B C 1
ATOM 2108 O O . VAL B 1 115 ? -7.168 6.113 -11.734 1 80.62 115 VAL B O 1
ATOM 2111 N N . SER B 1 116 ? -6.008 5.648 -13.578 1 84.88 116 SER B N 1
ATOM 2112 C CA . SER B 1 116 ? -4.707 5.809 -12.938 1 84.88 116 SER B CA 1
ATOM 2113 C C . SER B 1 116 ? -4.023 7.094 -13.391 1 84.88 116 SER B C 1
ATOM 2115 O O . SER B 1 116 ? -4.023 7.418 -14.578 1 84.88 116 SER B O 1
ATOM 2117 N N . ARG B 1 117 ? -3.453 7.855 -12.414 1 84.44 117 ARG B N 1
ATOM 2118 C CA . ARG B 1 117 ? -2.855 9.156 -12.703 1 84.44 117 ARG B CA 1
ATOM 2119 C C . ARG B 1 117 ? -1.415 9.219 -12.203 1 84.44 117 ARG B C 1
ATOM 2121 O O . ARG B 1 117 ? -1.122 8.789 -11.086 1 84.44 117 ARG B O 1
ATOM 2128 N N . ASN B 1 118 ? -0.538 9.656 -13.078 1 84.81 118 ASN B N 1
ATOM 2129 C CA . ASN B 1 118 ? 0.812 10.008 -12.656 1 84.81 118 ASN B CA 1
ATOM 2130 C C . ASN B 1 118 ? 0.936 11.5 -12.359 1 84.81 118 ASN B C 1
ATOM 2132 O O . ASN B 1 118 ? 0.392 12.328 -13.094 1 84.81 118 ASN B O 1
ATOM 2136 N N . SER B 1 119 ? 1.53 11.797 -11.266 1 82.94 119 SER B N 1
ATOM 2137 C CA . SER B 1 119 ? 1.731 13.195 -10.883 1 82.94 119 SER B CA 1
ATOM 2138 C C . SER B 1 119 ? 3.094 13.391 -10.227 1 82.94 119 SER B C 1
ATOM 2140 O O . SER B 1 119 ? 3.66 12.461 -9.656 1 82.94 119 SER B O 1
ATOM 2142 N N . LYS B 1 120 ? 3.67 14.547 -10.398 1 81.12 120 LYS B N 1
ATOM 2143 C CA . LYS B 1 120 ? 4.918 14.906 -9.734 1 81.12 120 LYS B CA 1
ATOM 2144 C C . LYS B 1 120 ? 4.672 15.93 -8.625 1 81.12 120 LYS B C 1
ATOM 2146 O O . LYS B 1 120 ? 3.932 16.891 -8.812 1 81.12 120 LYS B O 1
ATOM 2151 N N . ILE B 1 121 ? 5.066 15.648 -7.438 1 75.44 121 ILE B N 1
ATOM 2152 C CA . ILE B 1 121 ? 4.887 16.594 -6.332 1 75.44 121 ILE B CA 1
ATOM 2153 C C . ILE B 1 121 ? 6.18 17.375 -6.105 1 75.44 121 ILE B C 1
ATOM 2155 O O . ILE B 1 121 ? 7.234 16.781 -5.852 1 75.44 121 ILE B O 1
ATOM 2159 N N . ASP B 1 122 ? 6.852 17.969 -7.184 1 60.94 122 ASP B N 1
ATOM 2160 C CA . ASP B 1 122 ? 8.047 18.781 -6.941 1 60.94 122 ASP B CA 1
ATOM 2161 C C . ASP B 1 122 ? 7.816 19.781 -5.805 1 60.94 122 ASP B C 1
ATOM 2163 O O . ASP B 1 122 ? 6.672 20.047 -5.43 1 60.94 122 ASP B O 1
ATOM 2167 N N . GLY B 1 123 ? 8.758 20.469 -5.137 1 47.22 123 GLY B N 1
ATOM 2168 C CA . GLY B 1 123 ? 8.555 21.703 -4.379 1 47.22 123 GLY B CA 1
ATOM 2169 C C . GLY B 1 123 ? 7.293 22.438 -4.77 1 47.22 123 GLY B C 1
ATOM 2170 O O . GLY B 1 123 ? 6.234 21.828 -4.938 1 47.22 123 GLY B O 1
ATOM 2171 N N . ILE B 1 124 ? 7.469 23.812 -5.582 1 36.12 124 ILE B N 1
ATOM 2172 C CA . ILE B 1 124 ? 6.461 24.672 -6.203 1 36.12 124 ILE B CA 1
ATOM 2173 C C . ILE B 1 124 ? 5.605 23.844 -7.16 1 36.12 124 ILE B C 1
ATOM 2175 O O . ILE B 1 124 ? 6.07 23.438 -8.227 1 36.12 124 ILE B O 1
ATOM 2179 N N . CYS B 1 125 ? 5.016 23.188 -6.836 1 34.09 125 CYS B N 1
ATOM 2180 C CA . CYS B 1 125 ? 4.27 22.109 -7.477 1 34.09 125 CYS B CA 1
ATOM 2181 C C . CYS B 1 125 ? 3.381 22.656 -8.594 1 34.09 125 CYS B C 1
ATOM 2183 O O . CYS B 1 125 ? 2.441 23.406 -8.328 1 34.09 125 CYS B O 1
ATOM 2185 N N . ASP B 1 126 ? 3.811 22.984 -9.719 1 32.34 126 ASP B N 1
ATOM 2186 C CA . ASP B 1 126 ? 2.906 23.266 -10.828 1 32.34 126 ASP B CA 1
ATOM 2187 C C . ASP B 1 126 ? 2.09 22.016 -11.188 1 32.34 126 ASP B C 1
ATOM 2189 O O . ASP B 1 126 ? 2.65 20.984 -11.555 1 32.34 126 ASP B O 1
ATOM 2193 N N . TRP B 1 127 ? 1.175 21.734 -10.445 1 35.56 127 TRP B N 1
ATOM 2194 C CA . TRP B 1 127 ? 0.178 20.719 -10.781 1 35.56 127 TRP B CA 1
ATOM 2195 C C . TRP B 1 127 ? -0.383 20.953 -12.18 1 35.56 127 TRP B C 1
ATOM 2197 O O . TRP B 1 127 ? -0.767 22.078 -12.523 1 35.56 127 TRP B O 1
ATOM 2207 N N . LYS B 1 128 ? 0.279 20.516 -13.188 1 31.41 128 LYS B N 1
ATOM 2208 C CA . LYS B 1 128 ? -0.583 20.641 -14.359 1 31.41 128 LYS B CA 1
ATOM 2209 C C . LYS B 1 128 ? -1.709 19.609 -14.328 1 31.41 128 LYS B C 1
ATOM 2211 O O . LYS B 1 128 ? -1.458 18.422 -14.156 1 31.41 128 LYS B O 1
ATOM 2216 N N . SER B 1 129 ? -2.875 20.016 -13.766 1 29.44 129 SER B N 1
ATOM 2217 C CA . SER B 1 129 ? -4.168 19.375 -13.93 1 29.44 129 SER B CA 1
ATOM 2218 C C . SER B 1 129 ? -4.324 18.812 -15.344 1 29.44 129 SER B C 1
ATOM 2220 O O . SER B 1 129 ? -4.129 19.531 -16.328 1 29.44 129 SER B O 1
ATOM 2222 N N . SER B 1 130 ? -3.691 17.688 -15.609 1 29.2 130 SER B N 1
ATOM 2223 C CA . SER B 1 130 ? -4.141 17.312 -16.953 1 29.2 130 SER B CA 1
ATOM 2224 C C . SER B 1 130 ? -5.66 17.406 -17.062 1 29.2 130 SER B C 1
ATOM 2226 O O . SER B 1 130 ? -6.379 17.141 -16.094 1 29.2 130 SER B O 1
ATOM 2228 N N . PRO B 1 131 ? -6.219 18.188 -18.078 1 26.03 131 PRO B N 1
ATOM 2229 C CA . PRO B 1 131 ? -7.645 18.312 -18.391 1 26.03 131 PRO B CA 1
ATOM 2230 C C . PRO B 1 131 ? -8.414 17.016 -18.125 1 26.03 131 PRO B C 1
ATOM 2232 O O . PRO B 1 131 ? -7.824 15.93 -18.172 1 26.03 131 PRO B O 1
ATOM 2235 N N . LYS B 1 132 ? -9.766 17.219 -17.766 1 25.67 132 LYS B N 1
ATOM 2236 C CA . LYS B 1 132 ? -10.961 16.406 -17.594 1 25.67 132 LYS B CA 1
ATOM 2237 C C . LYS B 1 132 ? -11.039 15.312 -18.656 1 25.67 132 LYS B C 1
ATOM 2239 O O . LYS B 1 132 ? -11.734 15.477 -19.672 1 25.67 132 LYS B O 1
ATOM 2244 N N . ALA B 1 133 ? -10.164 14.891 -19.406 1 25.42 133 ALA B N 1
ATOM 2245 C CA . ALA B 1 133 ? -10.805 13.977 -20.344 1 25.42 133 ALA B CA 1
ATOM 2246 C C . ALA B 1 133 ? -11.5 12.828 -19.625 1 25.42 133 ALA B C 1
ATOM 2248 O O . ALA B 1 133 ? -10.883 12.141 -18.812 1 25.42 133 ALA B O 1
ATOM 2249 N N . HIS B 1 134 ? -12.867 12.875 -19.234 1 24.55 134 HIS B N 1
ATOM 2250 C CA . HIS B 1 134 ? -13.953 12.023 -18.766 1 24.55 134 HIS B CA 1
ATOM 2251 C C . HIS B 1 134 ? -13.812 10.609 -19.328 1 24.55 134 HIS B C 1
ATOM 2253 O O . HIS B 1 134 ? -14.633 9.734 -19.016 1 24.55 134 HIS B O 1
ATOM 2259 N N . ARG B 1 135 ? -13.242 10.281 -20.469 1 23.72 135 ARG B N 1
ATOM 2260 C CA . ARG B 1 135 ? -13.852 9.102 -21.094 1 23.72 135 ARG B CA 1
ATOM 2261 C C . ARG B 1 135 ? -13.766 7.895 -20.156 1 23.72 135 ARG B C 1
ATOM 2263 O O . ARG B 1 135 ? -12.953 7.871 -19.234 1 23.72 135 ARG B O 1
ATOM 2270 N N . SER B 1 136 ? -14.148 6.598 -20.703 1 23.69 136 SER B N 1
ATOM 2271 C CA . SER B 1 136 ? -14.562 5.262 -20.297 1 23.69 136 SER B CA 1
ATOM 2272 C C . SER B 1 136 ? -13.547 4.641 -19.344 1 23.69 136 SER B C 1
ATOM 2274 O O . SER B 1 136 ? -12.484 5.223 -19.094 1 23.69 136 SER B O 1
ATOM 2276 N N . LYS B 1 137 ? -13 3.105 -19.578 1 25 137 LYS B N 1
ATOM 2277 C CA . LYS B 1 137 ? -12.555 1.789 -19.125 1 25 137 LYS B CA 1
ATOM 2278 C C . LYS B 1 137 ? -11.133 1.847 -18.578 1 25 137 LYS B C 1
ATOM 2280 O O . LYS B 1 137 ? -10.367 2.754 -18.922 1 25 137 LYS B O 1
ATOM 2285 N N . LEU B 1 138 ? -10.516 0.913 -17.75 1 29.05 138 LEU B N 1
ATOM 2286 C CA . LEU B 1 138 ? -9.164 0.734 -17.234 1 29.05 138 LEU B CA 1
ATOM 2287 C C . LEU B 1 138 ? -8.133 1.274 -18.219 1 29.05 138 LEU B C 1
ATOM 2289 O O . LEU B 1 138 ? -7.48 0.503 -18.922 1 29.05 138 LEU B O 1
ATOM 2293 N N . LYS B 1 139 ? -8.352 2.445 -19.031 1 27.12 139 LYS B N 1
ATOM 2294 C CA . LYS B 1 139 ? -7.434 2.674 -20.156 1 27.12 139 LYS B CA 1
ATOM 2295 C C . LYS B 1 139 ? -6.023 2.961 -19.641 1 27.12 139 LYS B C 1
ATOM 2297 O O . LYS B 1 139 ? -5.113 2.152 -19.844 1 27.12 139 LYS B O 1
ATOM 2302 N N . SER B 1 140 ? -5.367 4.297 -20.141 1 26.69 140 SER B N 1
ATOM 2303 C CA . SER B 1 140 ? -3.977 4.719 -20.266 1 26.69 140 SER B CA 1
ATOM 2304 C C . SER B 1 140 ? -3.445 5.281 -18.953 1 26.69 140 SER B C 1
ATOM 2306 O O . SER B 1 140 ? -4.168 5.965 -18.219 1 26.69 140 SER B O 1
ATOM 2308 N N . MET B 1 141 ? -2.863 4.477 -18.062 1 27.5 141 MET B N 1
ATOM 2309 C CA . MET B 1 141 ? -1.922 5.105 -17.141 1 27.5 141 MET B CA 1
ATOM 2310 C C . MET B 1 141 ? -1.314 6.359 -17.766 1 27.5 141 MET B C 1
ATOM 2312 O O . MET B 1 141 ? -0.638 6.289 -18.781 1 27.5 141 MET B O 1
ATOM 2316 N N . GLU B 1 142 ? -2 7.531 -17.719 1 28.34 142 GLU B N 1
ATOM 2317 C CA . GLU B 1 142 ? -1.378 8.758 -18.219 1 28.34 142 GLU B CA 1
ATOM 2318 C C . GLU B 1 142 ? -0.091 9.062 -17.453 1 28.34 142 GLU B C 1
ATOM 2320 O O . GLU B 1 142 ? -0.108 9.219 -16.234 1 28.34 142 GLU B O 1
ATOM 2325 N N . VAL B 1 143 ? 1.053 8.492 -17.797 1 28.5 143 VAL B N 1
ATOM 2326 C CA . VAL B 1 143 ? 2.379 8.977 -17.422 1 28.5 143 VAL B CA 1
ATOM 2327 C C . VAL B 1 143 ? 2.553 10.422 -17.891 1 28.5 143 VAL B C 1
ATOM 2329 O O . VAL B 1 143 ? 2.48 10.703 -19.094 1 28.5 143 VAL B O 1
ATOM 2332 N N . ILE B 1 144 ? 2.18 11.453 -17.25 1 27.95 144 ILE B N 1
ATOM 2333 C CA . ILE B 1 144 ? 2.482 12.828 -17.625 1 27.95 144 ILE B CA 1
ATOM 2334 C C . ILE B 1 144 ? 3.996 13.031 -17.672 1 27.95 144 ILE B C 1
ATOM 2336 O O . ILE B 1 144 ? 4.672 12.914 -16.641 1 27.95 144 ILE B O 1
ATOM 2340 N N . ASP B 1 145 ? 4.887 12.883 -18.797 1 24.88 145 ASP B N 1
ATOM 2341 C CA . ASP B 1 145 ? 6.188 13.414 -19.188 1 24.88 145 ASP B CA 1
ATOM 2342 C C . ASP B 1 145 ? 6.184 14.945 -19.172 1 24.88 145 ASP B C 1
ATOM 2344 O O . ASP B 1 145 ? 5.125 15.57 -19.203 1 24.88 145 ASP B O 1
ATOM 2348 N N . SER B 1 146 ? 7.027 15.852 -18.906 1 28.12 146 SER B N 1
ATOM 2349 C CA . SER B 1 146 ? 7.035 16.719 -20.078 1 28.12 146 SER B CA 1
ATOM 2350 C C . SER B 1 146 ? 6.461 16.016 -21.297 1 28.12 146 SER B C 1
ATOM 2352 O O . SER B 1 146 ? 6.09 14.844 -21.234 1 28.12 146 SER B O 1
ATOM 2354 N N . ASN B 1 147 ? 7.141 15.766 -22.828 1 25.25 147 ASN B N 1
ATOM 2355 C CA . ASN B 1 147 ? 6.656 15.289 -24.109 1 25.25 147 ASN B CA 1
ATOM 2356 C C . ASN B 1 147 ? 5.805 14.031 -23.953 1 25.25 147 ASN B C 1
ATOM 2358 O O . ASN B 1 147 ? 5.777 13.422 -22.891 1 25.25 147 ASN B O 1
ATOM 2362 N N . ARG B 1 148 ? 5.914 12.492 -24.953 1 23.09 148 ARG B N 1
ATOM 2363 C CA . ARG B 1 148 ? 5.129 11.32 -25.312 1 23.09 148 ARG B CA 1
ATOM 2364 C C . ARG B 1 148 ? 4.977 10.375 -24.141 1 23.09 148 ARG B C 1
ATOM 2366 O O . ARG B 1 148 ? 5.969 9.93 -23.547 1 23.09 148 ARG B O 1
ATOM 2373 N N . VAL B 1 149 ? 4.324 10.594 -23.453 1 25.09 149 VAL B N 1
ATOM 2374 C CA . VAL B 1 149 ? 3.809 9.609 -22.5 1 25.09 149 VAL B CA 1
ATOM 2375 C C . VAL B 1 149 ? 3.486 8.312 -23.234 1 25.09 149 VAL B C 1
ATOM 2377 O O . VAL B 1 149 ? 2.51 8.234 -23.984 1 25.09 149 VAL B O 1
ATOM 2380 N N . LEU B 1 150 ? 4.324 7.613 -23.875 1 23.91 150 LEU B N 1
ATOM 2381 C CA . LEU B 1 150 ? 4.047 6.469 -24.734 1 23.91 150 LEU B CA 1
ATOM 2382 C C . LEU B 1 150 ? 3.42 5.328 -23.938 1 23.91 150 LEU B C 1
ATOM 2384 O O . LEU B 1 150 ? 3.947 4.93 -22.891 1 23.91 150 LEU B O 1
ATOM 2388 N N . PHE B 1 151 ? 2.354 5.504 -23.516 1 20.36 151 PHE B N 1
ATOM 2389 C CA . PHE B 1 151 ? 1.729 4.184 -23.516 1 20.36 151 PHE B CA 1
ATOM 2390 C C . PHE B 1 151 ? 1.462 3.713 -24.938 1 20.36 151 PHE B C 1
ATOM 2392 O O . PHE B 1 151 ? 1.195 4.523 -25.828 1 20.36 151 PHE B O 1
#

Radius of gyration: 18.43 Å; Cα contacts (8 Å, |Δi|>4): 821; chains: 2; bounding box: 29×48×52 Å